Protein 3CG6 (pdb70)

Solvent-accessible surface area: 13738 Å² total; per-residue (Å²): 165,93,88,44,133,31,1,6,150,5,0,53,25,0,1,53,6,0,83,64,15,50,12,26,25,44,5,2,153,83,0,40,138,34,3,111,116,65,32,134,36,8,32,0,0,0,4,0,14,54,159,142,14,116,58,67,120,68,14,42,100,60,15,81,119,7,62,42,51,0,55,138,59,130,8,20,2,0,108,4,47,52,31,151,61,0,51,76,16,54,99,37,42,0,0,0,0,13,44,33,155,69,163,5,58,4,20,92,92,0,46,107,5,1,105,54,10,88,86,106,103,62,147,14,3,44,2,100,8,59,205,128,65,162,34,9,9,131,3,0,48,77,7,0,65,12,4,22,147,77,2,3,26,0,28,24,11,165,39,0,45,128,21,4,117,99,69,30,139,66,10,30,0,0,0,1,0,20,61,163,152,15,119,63,68,119,65,16,42,96,52,6,79,117,5,48,41,55,0,57,135,66,133,10,20,4,0,84,2,45,68,18,161,61,0,42,64,10,19,75,144,44,22,0,1,0,4,3,66,124,208,42,90,11,36,85,77,0,46,75,8,2,102,41,0,87,93,103,102,47,144,18,1,67,6,119,9,51,197

CATH classification: 3.30.1330.30

B-factor: mean 37.9, std 5.82, range [22.73, 67.08]

Foldseek 3Di:
DDADPCLLVLVLVLQLVLVVVVQKDAALVRLVVVCVVCVVFWAEKEAEAAPVCVPVVVSVVSVVVSLVSCVVVVHHAEYEHCVVVVVVRHVHRMMTGGDPCDPDPSSVVNVVRCVVCVVVVNNHYYDYNDD/DDPCLLVLVLVLLVVLLVLVFKDFDLVRLVVCCVPPVPFWAEKEFEAAPVSVPVVVLVVSVVVSLVSCLVVVHHYAYEHPVVVVCVSNVVSRMMTGGDSPRPSSVVNSVVCVVCVVVPNNHYYDYHDD

Organism: Mus musculus (NCBI:txid10090)

Radius of gyration: 20.47 Å; Cα contacts (8 Å, |Δi|>4): 427; chains: 2; bounding box: 31×44×60 Å

Nearest PDB structures (foldseek):
  3cg6-assembly1_A  TM=1.008E+00  e=3.542E-27  Mus musculus
  3cg6-assembly1_B-2  TM=9.905E-01  e=2.041E-22  Mus musculus
  3ffm-assembly1_A-2  TM=9.493E-01  e=1.901E-21  Homo sapiens
  2wal-assembly1_A-2  TM=9.525E-01  e=8.057E-21  Homo sapiens
  2wal-assembly1_B-2  TM=9.507E-01  e=5.062E-20  Homo sapiens

Structure (mmCIF, N/CA/C/O backbone):
data_3CG6
#
_entry.id   3CG6
#
_cell.length_a   43.024
_cell.length_b   122.468
_cell.length_c   105.421
_cell.angle_alpha   90.00
_cell.angle_beta   90.00
_cell.angle_gamma   90.00
#
_symmetry.space_group_name_H-M   'C 2 2 21'
#
loop_
_entity.id
_entity.type
_entity.pdbx_description
1 polymer 'Growth arrest and DNA-damage-inducible 45 gamma'
2 water water
#
loop_
_atom_site.group_PDB
_atom_site.id
_atom_site.type_symbol
_atom_site.label_atom_id
_atom_site.label_alt_id
_atom_site.label_comp_id
_atom_site.label_asym_id
_atom_site.label_entity_id
_atom_site.label_seq_id
_atom_site.pdbx_PDB_ins_code
_atom_site.Cartn_x
_atom_site.Cartn_y
_atom_site.Cartn_z
_atom_site.occupancy
_atom_site.B_iso_or_equiv
_atom_site.auth_seq_id
_atom_site.auth_comp_id
_atom_site.auth_asym_id
_atom_site.auth_atom_id
_atom_site.pdbx_PDB_model_num
ATOM 1 N N . THR A 1 3 ? 26.300 27.316 29.951 1.00 42.35 16 THR A N 1
ATOM 2 C CA . THR A 1 3 ? 26.239 25.976 29.262 1.00 41.90 16 THR A CA 1
ATOM 3 C C . THR A 1 3 ? 25.174 25.935 28.155 1.00 42.16 16 THR A C 1
ATOM 4 O O . THR A 1 3 ? 24.744 24.846 27.731 1.00 41.83 16 THR A O 1
ATOM 8 N N . ALA A 1 4 ? 24.736 27.109 27.701 1.00 41.56 17 ALA A N 1
ATOM 9 C CA . ALA A 1 4 ? 23.780 27.211 26.583 1.00 41.49 17 ALA A CA 1
ATOM 10 C C . ALA A 1 4 ? 24.389 26.705 25.258 1.00 41.15 17 ALA A C 1
ATOM 11 O O . ALA A 1 4 ? 25.533 27.045 24.919 1.00 40.39 17 ALA A O 1
ATOM 13 N N . ARG A 1 5 ? 23.617 25.890 24.526 1.00 41.34 18 ARG A N 1
ATOM 14 C CA . ARG A 1 5 ? 24.063 25.284 23.269 1.00 40.86 18 ARG A CA 1
ATOM 15 C C . ARG A 1 5 ? 24.142 26.316 22.122 1.00 39.74 18 ARG A C 1
ATOM 16 O O . ARG A 1 5 ? 23.449 27.317 22.149 1.00 38.76 18 ARG A O 1
ATOM 24 N N . MET A 1 6 ? 24.988 26.035 21.124 1.00 39.54 19 MET A N 1
ATOM 25 C CA . MET A 1 6 ? 24.807 26.550 19.777 1.00 39.65 19 MET A CA 1
ATOM 26 C C . MET A 1 6 ? 23.305 26.452 19.476 1.00 39.02 19 MET A C 1
ATOM 27 O O . MET A 1 6 ? 22.684 25.402 19.741 1.00 40.45 19 MET A O 1
ATOM 32 N N . GLN A 1 7 ? 22.736 27.522 18.940 1.00 38.14 20 GLN A N 1
ATOM 33 C CA . GLN A 1 7 ? 21.325 27.529 18.541 1.00 37.68 20 GLN A CA 1
ATOM 34 C C . GLN A 1 7 ? 21.119 27.052 17.090 1.00 35.91 20 GLN A C 1
ATOM 35 O O . GLN A 1 7 ? 22.055 27.073 16.296 1.00 35.62 20 GLN A O 1
ATOM 41 N N . GLY A 1 8 ? 19.900 26.624 16.764 1.00 34.40 21 GLY A N 1
ATOM 42 C CA . GLY A 1 8 ? 19.573 26.253 15.380 1.00 33.15 21 GLY A CA 1
ATOM 43 C C . GLY A 1 8 ? 19.776 24.782 15.035 1.00 31.39 21 GLY A C 1
ATOM 44 O O . GLY A 1 8 ? 19.596 24.398 13.863 1.00 31.34 21 GLY A O 1
ATOM 45 N N . ALA A 1 9 ? 20.116 23.943 16.024 1.00 31.08 22 ALA A N 1
ATOM 46 C CA . ALA A 1 9 ? 20.342 22.507 15.755 1.00 31.16 22 ALA A CA 1
ATOM 47 C C . ALA A 1 9 ? 19.064 21.832 15.253 1.00 30.59 22 ALA A C 1
ATOM 48 O O . ALA A 1 9 ? 19.130 21.011 14.345 1.00 32.66 22 ALA A O 1
ATOM 50 N N . GLY A 1 10 ? 17.922 22.167 15.863 1.00 30.57 23 GLY A N 1
ATOM 51 C CA . GLY A 1 10 ? 16.630 21.576 15.507 1.00 29.83 23 GLY A CA 1
ATOM 52 C C . GLY A 1 10 ? 16.266 21.982 14.067 1.00 29.80 23 GLY A C 1
ATOM 53 O O . GLY A 1 10 ? 15.818 21.158 13.294 1.00 30.73 23 GLY A O 1
ATOM 54 N N . LYS A 1 11 ? 16.431 23.264 13.750 1.00 29.49 24 LYS A N 1
ATOM 55 C CA . LYS A 1 11 ? 16.193 23.751 12.377 1.00 30.04 24 LYS A CA 1
ATOM 56 C C . LYS A 1 11 ? 17.119 23.013 11.395 1.00 29.89 24 LYS A C 1
ATOM 57 O O . LYS A 1 11 ? 16.677 22.603 10.319 1.00 30.16 24 LYS A O 1
ATOM 63 N N . ALA A 1 12 ? 18.393 22.880 11.747 1.00 30.31 25 ALA A N 1
ATOM 64 C CA . ALA A 1 12 ? 19.356 22.186 10.871 1.00 31.94 25 ALA A CA 1
ATOM 65 C C . ALA A 1 12 ? 18.957 20.707 10.669 1.00 32.28 25 ALA A C 1
ATOM 66 O O . ALA A 1 12 ? 19.021 20.181 9.556 1.00 31.91 25 ALA A O 1
ATOM 68 N N . LEU A 1 13 ? 18.522 20.056 11.745 1.00 31.82 26 LEU A N 1
ATOM 69 C CA . LEU A 1 13 ? 18.074 18.662 11.634 1.00 31.87 26 LEU A CA 1
ATOM 70 C C . LEU A 1 13 ? 16.848 18.523 10.730 1.00 32.77 26 LEU A C 1
ATOM 71 O O . LEU A 1 13 ? 16.801 17.610 9.888 1.00 32.56 26 LEU A O 1
ATOM 76 N N . HIS A 1 14 ? 15.871 19.422 10.889 1.00 32.30 27 HIS A N 1
ATOM 77 C CA . HIS A 1 14 ? 14.699 19.487 10.018 1.00 32.52 27 HIS A CA 1
ATOM 78 C C . HIS A 1 14 ? 15.144 19.550 8.541 1.00 32.06 27 HIS A C 1
ATOM 79 O O . HIS A 1 14 ? 14.702 18.729 7.721 1.00 32.32 27 HIS A O 1
ATOM 86 N N . GLU A 1 15 ? 16.045 20.482 8.224 1.00 30.88 28 GLU A N 1
ATOM 87 C CA . GLU A 1 15 ? 16.551 20.637 6.838 1.00 32.10 28 GLU A CA 1
ATOM 88 C C . GLU A 1 15 ? 17.321 19.401 6.353 1.00 32.59 28 GLU A C 1
ATOM 89 O O . GLU A 1 15 ? 17.101 18.963 5.183 1.00 31.75 28 GLU A O 1
ATOM 95 N N . LEU A 1 16 ? 18.169 18.836 7.231 1.00 32.88 29 LEU A N 1
ATOM 96 C CA . LEU A 1 16 ? 18.948 17.637 6.912 1.00 33.59 29 LEU A CA 1
ATOM 97 C C . LEU A 1 16 ? 18.021 16.464 6.580 1.00 33.93 29 LEU A C 1
ATOM 98 O O . LEU A 1 16 ? 18.257 15.758 5.579 1.00 32.76 29 LEU A O 1
ATOM 103 N N . LEU A 1 17 ? 16.999 16.216 7.408 1.00 33.29 30 LEU A N 1
ATOM 104 C CA . LEU A 1 17 ? 16.040 15.115 7.126 1.00 33.56 30 LEU A CA 1
ATOM 105 C C . LEU A 1 17 ? 15.353 15.256 5.754 1.00 33.38 30 LEU A C 1
ATOM 106 O O . LEU A 1 17 ? 15.244 14.294 4.988 1.00 32.74 30 LEU A O 1
ATOM 111 N N . LEU A 1 18 ? 14.872 16.472 5.462 1.00 31.86 31 LEU A N 1
ATOM 112 C CA . LEU A 1 18 ? 14.219 16.749 4.196 1.00 31.68 31 LEU A CA 1
ATOM 113 C C . LEU A 1 18 ? 15.203 16.551 3.043 1.00 31.95 31 LEU A C 1
ATOM 114 O O . LEU A 1 18 ? 14.878 15.869 2.065 1.00 31.86 31 LEU A O 1
ATOM 119 N N . SER A 1 19 ? 16.401 17.124 3.176 1.00 32.10 32 SER A N 1
ATOM 120 C CA . SER A 1 19 ? 17.423 17.096 2.120 1.00 33.06 32 SER A CA 1
ATOM 121 C C . SER A 1 19 ? 17.874 15.645 1.843 1.00 32.60 32 SER A C 1
ATOM 122 O O . SER A 1 19 ? 18.027 15.208 0.688 1.00 32.72 32 SER A O 1
ATOM 125 N N . ALA A 1 20 ? 18.083 14.896 2.918 1.00 32.16 33 ALA A N 1
ATOM 126 C CA . ALA A 1 20 ? 18.530 13.509 2.757 1.00 31.49 33 ALA A CA 1
ATOM 127 C C . ALA A 1 20 ? 17.480 12.640 2.088 1.00 31.32 33 ALA A C 1
ATOM 128 O O . ALA A 1 20 ? 17.806 11.764 1.245 1.00 31.12 33 ALA A O 1
ATOM 130 N N . GLN A 1 21 ? 16.221 12.866 2.454 1.00 32.05 34 GLN A N 1
ATOM 131 C CA . GLN A 1 21 ? 15.116 12.141 1.851 1.00 34.93 34 GLN A CA 1
ATOM 132 C C . GLN A 1 21 ? 15.072 12.470 0.359 1.00 33.84 34 GLN A C 1
ATOM 133 O O . GLN A 1 21 ? 15.066 11.584 -0.500 1.00 36.10 34 GLN A O 1
ATOM 139 N N . ARG A 1 22 ? 15.086 13.769 0.045 1.00 32.31 35 ARG A N 1
ATOM 140 C CA . ARG A 1 22 ? 15.106 14.222 -1.347 1.00 31.97 35 ARG A CA 1
ATOM 141 C C . ARG A 1 22 ? 16.263 13.655 -2.202 1.00 31.55 35 ARG A C 1
ATOM 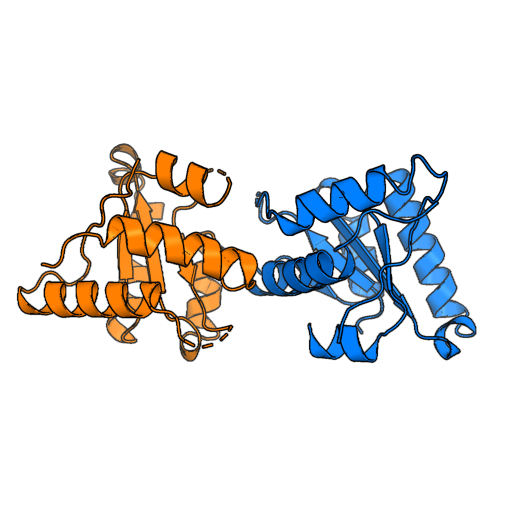142 O O . ARG A 1 22 ? 16.116 13.459 -3.400 1.00 31.83 35 ARG A O 1
ATOM 150 N N . GLN A 1 23 ? 17.411 13.432 -1.568 1.00 31.38 36 GLN A N 1
ATOM 151 C CA . GLN A 1 23 ? 18.610 12.907 -2.215 1.00 31.03 36 GLN A CA 1
ATOM 152 C C . GLN A 1 23 ? 18.625 11.375 -2.245 1.00 31.63 36 GLN A C 1
ATOM 153 O O . GLN A 1 23 ? 19.426 10.767 -2.967 1.00 31.39 36 GLN A O 1
ATOM 159 N N . GLY A 1 24 ? 17.741 10.769 -1.467 1.00 30.34 37 GLY A N 1
ATOM 160 C CA . GLY A 1 24 ? 17.647 9.298 -1.419 1.00 30.31 37 GLY A CA 1
ATOM 161 C C . GLY A 1 24 ? 18.745 8.687 -0.579 1.00 31.86 37 GLY A C 1
ATOM 162 O O . GLY A 1 24 ? 19.117 7.508 -0.776 1.00 32.60 37 GLY A O 1
ATOM 163 N N A CYS A 1 25 ? 19.245 9.456 0.386 0.50 30.82 38 CYS A N 1
ATOM 164 N N B CYS A 1 25 ? 19.246 9.435 0.409 0.50 31.64 38 CYS A N 1
ATOM 165 C CA A CYS A 1 25 ? 20.300 8.965 1.256 0.50 30.86 38 CYS A CA 1
ATOM 166 C CA B CYS A 1 25 ? 20.305 8.916 1.287 0.50 32.50 38 CYS A CA 1
ATOM 167 C C A CYS A 1 25 ? 19.877 8.966 2.723 0.50 31.24 38 CYS A C 1
ATOM 168 C C B CYS A 1 25 ? 19.889 8.765 2.734 0.50 32.28 38 CYS A C 1
ATOM 169 O O A CYS A 1 25 ? 20.708 9.197 3.604 0.50 31.61 38 CYS A O 1
ATOM 170 O O B CYS A 1 25 ? 20.742 8.704 3.625 0.50 33.04 38 CYS A O 1
ATOM 175 N N . LEU A 1 26 ? 18.588 8.714 2.972 1.00 32.04 39 LEU A N 1
ATOM 176 C CA . LEU A 1 26 ? 18.077 8.507 4.343 1.00 32.81 39 LEU A CA 1
ATOM 177 C C . LEU A 1 26 ? 17.669 7.045 4.516 1.00 33.68 39 LEU A C 1
ATOM 178 O O . LEU A 1 26 ? 17.008 6.496 3.632 1.00 34.53 39 LEU A O 1
ATOM 183 N N . THR A 1 27 ? 18.069 6.451 5.637 1.00 33.67 40 THR A N 1
ATOM 184 C CA . THR A 1 27 ? 17.682 5.075 5.982 1.00 34.75 40 THR A CA 1
ATOM 185 C C . THR A 1 27 ? 16.807 5.220 7.226 1.00 34.73 40 THR A C 1
ATOM 186 O O . THR A 1 27 ? 17.160 6.009 8.144 1.00 34.15 40 THR A O 1
ATOM 190 N N . ALA A 1 28 ? 15.677 4.499 7.277 1.00 35.40 41 ALA A N 1
ATOM 191 C CA . ALA A 1 28 ? 14.798 4.542 8.471 1.00 35.17 41 ALA A CA 1
ATOM 192 C C . ALA A 1 28 ? 14.571 3.131 9.031 1.00 35.02 41 ALA A C 1
ATOM 193 O O . ALA A 1 28 ? 14.320 2.189 8.276 1.00 35.73 41 ALA A O 1
ATOM 195 N N . GLY A 1 29 ? 14.611 3.039 10.352 1.00 35.18 42 GLY A N 1
ATOM 196 C CA . GLY A 1 29 ? 14.203 1.838 11.088 1.00 35.20 42 GLY A CA 1
ATOM 197 C C . GLY A 1 29 ? 15.369 1.270 11.837 1.00 34.56 42 GLY A C 1
ATOM 198 O O . GLY A 1 29 ? 16.473 1.290 11.356 1.00 34.84 42 GLY A O 1
ATO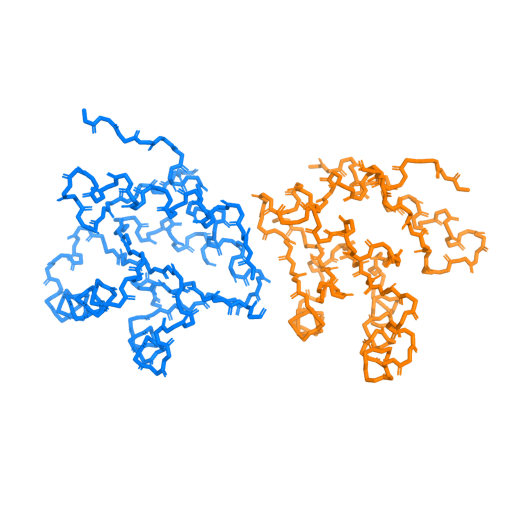M 199 N N . VAL A 1 30 ? 15.106 0.721 13.013 1.00 34.79 43 VAL A N 1
ATOM 200 C CA . VAL A 1 30 ? 16.141 0.164 13.851 1.00 35.15 43 VAL A CA 1
ATOM 201 C C . VAL A 1 30 ? 16.884 -0.988 13.124 1.00 35.61 43 VAL A C 1
ATOM 202 O O . VAL A 1 30 ? 18.124 -1.032 13.124 1.00 36.35 43 VAL A O 1
ATOM 206 N N . TYR A 1 31 ? 16.122 -1.914 12.557 1.00 35.15 44 TYR A N 1
ATOM 207 C CA . TYR A 1 31 ? 16.707 -3.158 12.012 1.00 34.82 44 TYR A CA 1
ATOM 208 C C . TYR A 1 31 ? 17.544 -2.864 10.784 1.00 34.26 44 TYR A C 1
ATOM 209 O O . TYR A 1 31 ? 18.726 -3.241 10.698 1.00 34.57 44 TYR A O 1
ATOM 218 N N . GLU A 1 32 ? 16.940 -2.128 9.871 1.00 34.34 45 GLU A N 1
ATOM 219 C CA . GLU A 1 32 ? 17.610 -1.710 8.653 1.00 34.17 45 GLU A CA 1
ATOM 220 C C . GLU A 1 32 ? 18.839 -0.819 8.936 1.00 34.71 45 GLU A C 1
ATOM 221 O O . GLU A 1 32 ? 19.891 -0.983 8.333 1.00 34.01 45 GLU A O 1
ATOM 227 N N . SER A 1 33 ? 18.719 0.075 9.915 1.00 34.94 46 SER A N 1
ATOM 228 C CA . SER A 1 33 ? 19.855 0.930 10.302 1.00 34.48 46 SER A CA 1
ATOM 229 C C . SER A 1 33 ? 21.017 0.114 10.838 1.00 33.40 46 SER A C 1
ATOM 230 O O . SER A 1 33 ? 22.152 0.300 10.446 1.00 32.51 46 SER A O 1
ATOM 233 N N . ALA A 1 34 ? 20.732 -0.839 11.725 1.00 33.24 47 ALA A N 1
ATOM 234 C CA . ALA A 1 34 ? 21.800 -1.649 12.274 1.00 33.80 47 ALA A CA 1
ATOM 235 C C . ALA A 1 34 ? 22.539 -2.376 11.165 1.00 33.37 47 ALA A C 1
ATOM 236 O O . ALA A 1 34 ? 23.767 -2.463 11.175 1.00 33.85 47 ALA A O 1
ATOM 238 N N . LYS A 1 35 ? 21.786 -2.932 10.215 1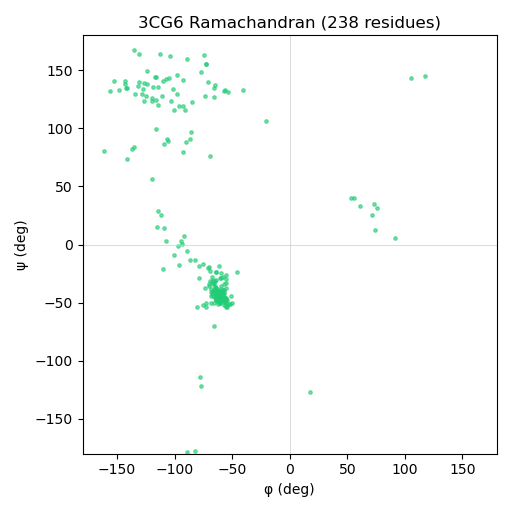.00 33.46 48 LYS A N 1
ATOM 239 C CA . LYS A 1 35 ? 22.365 -3.686 9.105 1.00 34.72 48 LYS A CA 1
ATOM 240 C C . LYS A 1 35 ? 23.261 -2.786 8.243 1.00 33.56 48 LYS A C 1
ATOM 241 O O . LYS A 1 35 ? 24.378 -3.166 7.898 1.00 32.83 48 LYS A O 1
ATOM 247 N N . VAL A 1 36 ? 22.749 -1.599 7.937 1.00 32.94 49 VAL A N 1
ATOM 248 C CA . VAL A 1 36 ? 23.435 -0.614 7.067 1.00 34.87 49 VAL A CA 1
ATOM 249 C C . VAL A 1 36 ? 24.697 -0.094 7.738 1.00 34.87 49 VAL A C 1
ATOM 250 O O . VAL A 1 36 ? 25.754 0.052 7.101 1.00 35.35 49 VAL A O 1
ATOM 254 N N . LEU A 1 37 ? 24.596 0.135 9.042 1.00 35.56 50 LEU A N 1
ATOM 255 C CA . LEU A 1 37 ? 25.733 0.591 9.811 1.00 36.62 50 LEU A CA 1
ATOM 256 C C . LEU A 1 37 ? 26.809 -0.432 9.792 1.00 36.62 50 LEU A C 1
ATOM 257 O O . LEU A 1 37 ? 27.965 -0.105 9.561 1.00 37.32 50 LEU A O 1
ATOM 262 N N . ASN A 1 38 ? 26.425 -1.682 10.049 1.00 37.64 51 ASN A N 1
ATOM 263 C CA . ASN A 1 38 ? 27.368 -2.757 10.157 1.00 39.56 51 ASN A CA 1
ATOM 264 C C . ASN A 1 38 ? 28.115 -3.021 8.846 1.00 40.08 51 ASN A C 1
ATOM 265 O O . ASN A 1 38 ? 29.310 -3.308 8.870 1.00 41.49 51 ASN A O 1
ATOM 270 N N . VAL A 1 39 ? 27.427 -2.906 7.710 1.00 40.30 52 VAL A N 1
ATOM 271 C CA . VAL A 1 39 ? 28.011 -3.309 6.441 1.00 40.21 52 VAL A CA 1
ATOM 272 C C . VAL A 1 39 ? 28.987 -2.269 5.852 1.00 39.91 52 VAL A C 1
ATOM 273 O O . VAL A 1 39 ? 29.932 -2.629 5.144 1.00 39.68 52 VAL A O 1
ATOM 277 N N . ASP A 1 40 ? 28.774 -0.989 6.165 1.00 39.29 53 ASP A N 1
ATOM 278 C CA . ASP A 1 40 ? 29.673 0.069 5.710 1.00 38.87 53 ASP A CA 1
ATOM 279 C C . ASP A 1 40 ? 29.488 1.309 6.558 1.00 38.28 53 ASP A C 1
ATOM 280 O O . ASP A 1 40 ? 28.799 2.255 6.138 1.00 38.06 53 ASP A O 1
ATOM 285 N N . PRO A 1 41 ? 30.117 1.322 7.752 1.00 37.46 54 PRO A N 1
ATOM 286 C CA . PRO A 1 41 ? 29.957 2.476 8.628 1.00 37.60 54 PRO A CA 1
ATOM 287 C C . PRO A 1 41 ? 30.551 3.743 7.990 1.00 37.10 54 PRO A C 1
ATOM 288 O O . PRO A 1 41 ? 30.050 4.838 8.254 1.00 37.12 54 PRO A O 1
ATOM 292 N N . ASP A 1 42 ? 31.594 3.562 7.174 1.00 37.48 55 ASP A N 1
ATOM 293 C CA . ASP A 1 42 ? 32.299 4.663 6.468 1.00 38.44 55 ASP A CA 1
ATOM 294 C C . ASP A 1 42 ? 31.398 5.549 5.608 1.00 37.80 55 ASP A C 1
ATOM 295 O O . ASP A 1 42 ? 31.699 6.720 5.370 1.00 39.10 55 ASP A O 1
ATOM 300 N N . ASN A 1 43 ? 30.296 4.973 5.151 1.00 37.28 56 ASN A N 1
ATOM 301 C CA . ASN A 1 43 ? 29.304 5.662 4.351 1.00 37.31 56 ASN A CA 1
ATOM 302 C C . ASN A 1 43 ? 28.291 6.499 5.137 1.00 36.24 56 ASN A C 1
ATOM 303 O O . ASN A 1 43 ? 27.582 7.309 4.539 1.00 36.48 56 ASN A O 1
ATOM 308 N N . VAL A 1 44 ? 28.230 6.303 6.457 1.00 33.60 57 VAL A N 1
ATOM 309 C CA . VAL A 1 44 ? 27.194 6.888 7.284 1.00 33.99 57 VAL A CA 1
ATOM 310 C C . VAL A 1 44 ? 27.765 8.143 7.921 1.00 33.39 57 VAL A C 1
ATOM 311 O O . VAL A 1 44 ? 28.878 8.101 8.449 1.00 33.92 57 VAL A O 1
ATOM 315 N N . THR A 1 45 ? 27.033 9.243 7.809 1.00 33.77 58 THR A N 1
ATOM 316 C CA . THR A 1 45 ? 27.538 10.542 8.318 1.00 33.61 58 THR A CA 1
ATOM 317 C C . THR A 1 45 ? 26.789 11.041 9.541 1.00 33.33 58 THR A C 1
ATOM 318 O O . THR A 1 45 ? 27.293 11.924 10.250 1.00 34.66 58 THR A O 1
ATOM 322 N N . PHE A 1 46 ? 25.576 10.553 9.745 1.00 32.64 59 PHE A N 1
ATOM 323 C CA . PHE A 1 46 ? 24.717 10.988 10.866 1.00 33.80 59 PHE A CA 1
ATOM 324 C C . PHE A 1 46 ? 23.719 9.939 11.317 1.00 34.68 59 PHE A C 1
ATOM 325 O O . PHE A 1 46 ? 23.190 9.190 10.499 1.00 33.98 59 PHE A O 1
ATOM 333 N N . CYS A 1 47 ? 23.495 9.825 12.624 1.00 34.19 60 CYS A N 1
ATOM 334 C CA . CYS A 1 47 ? 22.468 8.934 13.110 1.00 34.87 60 CYS A CA 1
ATOM 335 C C . CYS A 1 47 ? 21.572 9.679 14.120 1.00 34.98 60 CYS A C 1
ATOM 336 O O . CYS A 1 47 ? 22.089 10.445 14.947 1.00 33.29 60 CYS A O 1
ATOM 339 N N . VAL A 1 48 ? 20.260 9.434 14.049 1.00 35.11 61 VAL A N 1
ATOM 340 C CA . VAL A 1 48 ? 19.271 9.959 14.977 1.00 36.01 61 VAL A CA 1
ATOM 341 C C . VAL A 1 48 ? 18.565 8.794 15.654 1.00 36.40 61 VAL A C 1
ATOM 342 O O . VAL A 1 48 ? 17.956 7.935 14.978 1.00 36.10 61 VAL A O 1
ATOM 346 N N . LEU A 1 49 ? 18.613 8.783 16.972 1.00 34.49 62 LEU A N 1
ATOM 347 C CA . LEU A 1 49 ? 17.826 7.797 17.735 1.00 35.18 62 LEU A CA 1
ATOM 348 C C . LEU A 1 49 ? 16.621 8.522 18.301 1.00 34.80 62 LEU A C 1
ATOM 349 O O . LEU A 1 49 ? 16.773 9.554 18.996 1.00 36.24 62 LEU A O 1
ATOM 354 N N . ALA A 1 50 ? 15.426 8.046 17.990 1.00 33.36 63 ALA A N 1
ATOM 355 C CA . ALA A 1 50 ? 14.188 8.753 18.351 1.00 32.60 63 ALA A CA 1
ATOM 356 C C . ALA A 1 50 ? 13.304 7.899 19.252 1.00 34.31 63 ALA A C 1
ATOM 357 O O . ALA A 1 50 ? 12.986 6.736 18.926 1.00 34.29 63 ALA A O 1
ATOM 359 N N . ALA A 1 51 ? 12.928 8.442 20.400 1.00 32.59 64 ALA A N 1
ATOM 360 C CA . ALA A 1 51 ? 12.096 7.696 21.354 1.00 32.60 64 ALA A CA 1
ATOM 361 C C . ALA A 1 51 ? 11.335 8.668 22.236 1.00 32.06 64 ALA A C 1
ATOM 362 O O . ALA A 1 51 ? 11.935 9.621 22.720 1.00 32.69 64 ALA A O 1
ATOM 364 N N . ASP A 1 52 ? 10.030 8.451 22.396 1.00 31.80 65 ASP A N 1
ATOM 365 C CA . ASP A 1 52 ? 9.192 9.282 23.261 1.00 32.35 65 ASP A CA 1
ATOM 366 C C . ASP A 1 52 ? 9.329 8.816 24.711 1.00 33.25 65 ASP A C 1
ATOM 367 O O . ASP A 1 52 ? 10.102 7.885 24.989 1.00 32.07 65 ASP A O 1
ATOM 372 N N . GLU A 1 53 ? 8.594 9.438 25.627 1.00 33.79 66 GLU A N 1
ATOM 373 C CA . GLU A 1 53 ? 8.793 9.096 27.027 1.00 35.35 66 GLU A CA 1
ATOM 374 C C . GLU A 1 53 ? 8.416 7.655 27.339 1.00 36.52 66 GLU A C 1
ATOM 375 O O . GLU A 1 53 ? 9.143 6.971 28.053 1.00 37.47 66 GLU A O 1
ATOM 381 N N . GLU A 1 54 ? 7.310 7.175 26.779 1.00 37.59 67 GLU A N 1
ATOM 382 C CA . GLU A 1 54 ? 6.908 5.789 27.018 1.00 39.59 67 GLU A CA 1
ATOM 383 C C . GLU A 1 54 ? 7.905 4.779 26.431 1.00 39.64 67 GLU A C 1
ATOM 384 O O . GLU A 1 54 ? 8.099 3.689 27.003 1.00 39.74 67 GLU A O 1
ATOM 390 N N . ASP A 1 55 ? 8.561 5.143 25.328 1.00 38.71 68 ASP A N 1
ATOM 391 C CA . ASP A 1 55 ? 9.575 4.262 24.702 1.00 39.06 68 ASP A CA 1
ATOM 392 C C . ASP A 1 55 ? 10.765 3.950 25.620 1.00 39.50 68 ASP A C 1
ATOM 393 O O . ASP A 1 55 ? 11.519 3.021 25.352 1.00 38.37 68 ASP A O 1
ATOM 398 N N . GLU A 1 56 ? 10.961 4.763 26.669 1.00 39.75 69 GLU A N 1
ATOM 399 C CA . GLU A 1 56 ? 12.059 4.560 27.614 1.00 41.49 69 GLU A CA 1
ATOM 400 C C . GLU A 1 56 ? 11.952 3.244 28.392 1.00 40.16 69 GLU A C 1
ATOM 401 O O . GLU A 1 56 ? 12.969 2.739 28.872 1.00 41.37 69 GLU A O 1
ATOM 407 N N . GLY A 1 57 ? 10.736 2.718 28.512 1.00 39.79 70 GLY A N 1
ATOM 408 C CA . GLY A 1 57 ? 10.444 1.437 29.160 1.00 39.24 70 GLY A CA 1
ATOM 409 C C . GLY A 1 57 ? 10.388 0.231 28.236 1.00 39.13 70 GLY A C 1
ATOM 410 O O . GLY A 1 57 ? 10.131 -0.895 28.676 1.00 39.94 70 GLY A O 1
ATOM 411 N N . ASP A 1 58 ? 10.625 0.480 26.949 1.00 37.13 71 ASP A N 1
ATOM 412 C CA . ASP A 1 58 ? 10.686 -0.562 25.915 1.00 36.54 71 ASP A CA 1
ATOM 413 C C . ASP A 1 58 ? 12.115 -1.085 25.889 1.00 34.46 71 ASP A C 1
ATOM 414 O O . ASP A 1 58 ? 12.990 -0.539 25.228 1.00 34.51 71 ASP A O 1
ATOM 419 N N . ILE A 1 59 ? 12.355 -2.124 26.699 1.00 34.02 72 ILE A N 1
ATOM 420 C CA . ILE A 1 59 ? 13.718 -2.559 26.940 1.00 32.03 72 ILE A CA 1
ATOM 421 C C . ILE A 1 59 ? 14.435 -3.055 25.667 1.00 31.56 72 ILE A C 1
ATOM 422 O O . ILE A 1 59 ? 15.576 -2.694 25.458 1.00 31.13 72 ILE A O 1
ATOM 427 N N . ALA A 1 60 ? 13.776 -3.883 24.860 1.00 31.66 73 ALA A N 1
ATOM 428 C CA . ALA A 1 60 ? 14.354 -4.331 23.564 1.00 31.69 73 ALA A CA 1
ATOM 429 C C . ALA A 1 60 ? 14.798 -3.143 22.694 1.00 32.38 73 ALA A C 1
ATOM 430 O O . ALA A 1 60 ? 15.930 -3.078 22.214 1.00 32.90 73 ALA A O 1
ATOM 432 N N . LEU A 1 61 ? 13.896 -2.189 22.518 1.00 33.28 74 LEU A N 1
ATOM 433 C CA . LEU A 1 61 ? 14.210 -0.982 21.768 1.00 33.92 74 LEU A CA 1
ATOM 434 C C . LEU A 1 61 ? 15.458 -0.278 22.333 1.00 33.00 74 LEU A C 1
ATOM 435 O O . LEU A 1 61 ? 16.414 0.010 21.616 1.00 33.65 74 LEU A O 1
ATOM 440 N N . GLN A 1 62 ? 15.445 0.002 23.646 1.00 32.18 75 GLN A N 1
ATOM 441 C CA . GLN A 1 62 ? 16.577 0.662 24.286 1.00 32.64 75 GLN A CA 1
ATOM 442 C C . GLN A 1 62 ? 17.877 -0.134 24.158 1.00 31.77 75 GLN A C 1
ATOM 443 O O . GLN A 1 62 ? 18.957 0.447 23.994 1.00 31.44 75 GLN A O 1
ATOM 449 N N . ILE A 1 63 ? 17.789 -1.465 24.212 1.00 30.58 76 ILE A N 1
ATOM 450 C CA . ILE A 1 63 ? 19.007 -2.242 24.021 1.00 30.51 76 ILE A CA 1
ATOM 451 C C . ILE A 1 63 ? 19.519 -2.118 22.550 1.00 30.29 76 ILE A C 1
ATOM 452 O O . ILE A 1 63 ? 20.717 -1.918 22.339 1.00 29.90 76 ILE A O 1
ATOM 457 N N . HIS A 1 64 ? 18.638 -2.223 21.560 1.00 31.71 77 HIS A N 1
ATOM 458 C CA . HIS A 1 64 ? 19.025 -1.922 20.177 1.00 32.73 77 HIS A CA 1
ATOM 459 C C . HIS A 1 64 ? 19.719 -0.545 20.060 1.00 33.11 77 HIS A C 1
ATOM 460 O O . HIS A 1 64 ? 20.779 -0.422 19.426 1.00 33.11 77 HIS A O 1
ATOM 467 N N . PHE A 1 65 ? 19.145 0.466 20.729 1.00 32.82 78 PHE A N 1
ATOM 468 C CA . PHE A 1 65 ? 19.710 1.822 20.738 1.00 33.54 78 PHE A CA 1
ATOM 469 C C . PHE A 1 65 ? 21.124 1.796 21.313 1.00 33.42 78 PHE A C 1
ATOM 470 O O . PHE A 1 65 ? 22.037 2.357 20.755 1.00 34.11 78 PHE A O 1
ATOM 478 N N . THR A 1 66 ? 21.303 1.078 22.428 1.00 32.74 79 THR A N 1
ATOM 479 C CA . THR A 1 66 ? 22.600 0.988 23.060 1.00 33.25 79 THR A CA 1
ATOM 480 C C . THR A 1 66 ? 23.654 0.422 22.131 1.00 32.35 79 THR A C 1
ATOM 481 O O . THR A 1 66 ? 24.772 0.935 22.087 1.00 32.00 79 THR A O 1
ATOM 485 N N . LEU A 1 67 ? 23.298 -0.639 21.402 1.00 30.63 80 LEU A N 1
ATOM 486 C CA . LEU A 1 67 ? 24.239 -1.225 20.442 1.00 30.20 80 LEU A CA 1
ATOM 487 C C . LEU A 1 67 ? 24.598 -0.270 19.262 1.00 30.14 80 LEU A C 1
ATOM 488 O O . LEU A 1 67 ? 25.770 -0.104 18.920 1.00 31.30 80 LEU A O 1
ATOM 493 N N . ILE A 1 68 ? 23.582 0.376 18.732 1.00 30.79 81 ILE A N 1
ATOM 494 C CA . ILE A 1 68 ? 23.713 1.317 17.569 1.00 32.16 81 ILE A CA 1
ATOM 495 C C . ILE A 1 68 ? 24.586 2.494 18.043 1.00 32.94 81 ILE A C 1
ATOM 496 O O . ILE A 1 68 ? 25.561 2.866 17.370 1.00 33.86 81 ILE A O 1
ATOM 501 N N . GLN A 1 69 ? 24.264 3.026 19.216 1.00 33.33 82 GLN A N 1
ATOM 502 C CA . GLN A 1 69 ? 25.010 4.151 19.793 1.00 33.58 82 GLN A CA 1
ATOM 503 C C . GLN A 1 69 ? 26.468 3.831 20.033 1.00 33.55 82 GLN A C 1
ATOM 504 O O . GLN A 1 69 ? 27.356 4.602 19.683 1.00 33.80 82 GLN A O 1
ATOM 510 N N . ALA A 1 70 ? 26.732 2.692 20.684 1.00 32.80 83 ALA A N 1
ATOM 511 C CA . ALA A 1 70 ? 28.097 2.246 20.899 1.00 32.64 83 ALA A CA 1
ATOM 512 C C . ALA A 1 70 ? 28.849 2.129 19.561 1.00 32.93 83 ALA A C 1
ATOM 513 O O . ALA A 1 70 ? 29.983 2.599 19.430 1.00 33.00 83 ALA A O 1
ATOM 515 N N . PHE A 1 71 ? 28.200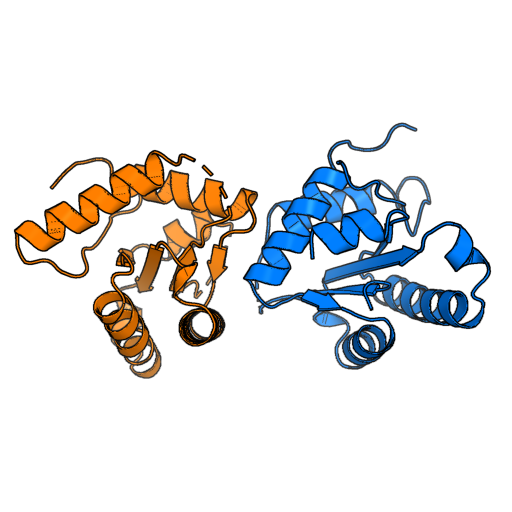 1.522 18.568 1.00 32.57 84 PHE A N 1
ATOM 516 C CA . PHE A 1 71 ? 28.817 1.358 17.265 1.00 33.57 84 PHE A CA 1
ATOM 517 C C . PHE A 1 71 ? 29.144 2.724 16.617 1.00 32.37 84 PHE A C 1
ATOM 518 O O . PHE A 1 71 ? 30.256 2.930 16.127 1.00 33.19 84 PHE A O 1
ATOM 526 N N . CYS A 1 72 ? 28.188 3.638 16.637 1.00 33.40 85 CYS A N 1
ATOM 527 C CA . CYS A 1 72 ? 28.413 4.999 16.112 1.00 34.52 85 CYS A CA 1
ATOM 528 C C . CYS A 1 72 ? 29.581 5.706 16.804 1.00 35.12 85 CYS A C 1
ATOM 529 O O . CYS A 1 72 ? 30.516 6.204 16.149 1.00 35.61 85 CYS A O 1
ATOM 532 N N . CYS A 1 73 ? 29.562 5.749 18.130 1.00 35.33 86 CYS A N 1
ATOM 533 C CA . CYS A 1 73 ? 30.698 6.310 18.867 1.00 36.34 86 CYS A CA 1
ATOM 534 C C . CYS A 1 73 ? 32.042 5.654 18.524 1.00 36.07 86 CYS A C 1
ATOM 535 O O . CYS A 1 73 ? 33.022 6.353 18.280 1.00 34.97 86 CYS A O 1
ATOM 538 N N . GLU A 1 74 ? 32.075 4.314 18.472 1.00 36.24 87 GLU A N 1
ATOM 539 C CA . GLU A 1 74 ? 33.293 3.551 18.163 1.00 37.51 87 GLU A CA 1
ATOM 540 C C . GLU A 1 74 ? 33.843 3.930 16.765 1.00 36.34 87 GLU A C 1
ATOM 541 O O . GLU A 1 74 ? 35.045 3.888 16.530 1.00 36.21 87 GLU A O 1
ATOM 547 N N . ASN A 1 75 ? 32.943 4.338 15.873 1.00 36.53 88 ASN A N 1
ATOM 548 C CA . ASN A 1 75 ? 33.274 4.621 14.473 1.00 36.18 88 ASN A CA 1
ATOM 549 C C . ASN A 1 75 ? 33.227 6.107 14.116 1.00 36.33 88 ASN A C 1
ATOM 550 O O . ASN A 1 75 ? 33.237 6.474 12.944 1.00 35.84 88 ASN A O 1
ATOM 555 N N . ASP A 1 76 ? 33.182 6.947 15.147 1.00 36.23 89 ASP A N 1
ATOM 556 C CA . ASP A 1 76 ? 33.155 8.409 14.989 1.00 36.72 89 ASP A CA 1
ATOM 557 C C . ASP A 1 76 ? 32.045 8.917 14.060 1.00 36.09 89 ASP A C 1
ATOM 558 O O . ASP A 1 76 ? 32.249 9.864 13.259 1.00 35.86 89 ASP A O 1
ATOM 563 N N . ILE A 1 77 ? 30.874 8.292 14.184 1.00 34.79 90 ILE A N 1
ATOM 564 C CA . ILE A 1 77 ? 29.663 8.732 13.524 1.00 35.04 90 ILE A CA 1
ATOM 565 C C . ILE A 1 77 ? 28.875 9.649 14.447 1.00 34.34 90 ILE A C 1
ATOM 566 O O . ILE A 1 77 ? 28.487 9.258 15.560 1.00 33.82 90 ILE A O 1
ATOM 571 N N . ASP A 1 78 ? 28.667 10.901 13.991 1.00 34.70 91 ASP A N 1
ATOM 572 C CA . ASP A 1 78 ? 27.808 11.804 14.747 1.00 34.55 91 ASP A CA 1
ATOM 573 C C . ASP A 1 78 ? 26.445 11.218 14.964 1.00 34.22 91 ASP A C 1
ATOM 574 O O . ASP A 1 78 ? 25.804 10.686 14.047 1.00 34.24 91 ASP A O 1
ATOM 579 N N . ILE A 1 79 ? 26.013 11.320 16.218 1.00 33.10 92 ILE A N 1
ATOM 580 C CA . ILE A 1 79 ? 24.772 10.719 16.652 1.00 33.78 92 ILE A CA 1
ATOM 581 C C . ILE A 1 79 ? 24.048 11.610 17.650 1.00 34.01 92 ILE A C 1
ATOM 582 O O . ILE A 1 79 ? 24.670 12.130 18.569 1.00 34.02 92 ILE A O 1
ATOM 587 N N . VAL A 1 80 ? 22.741 11.791 17.469 1.00 34.94 93 VAL A N 1
ATOM 588 C CA . VAL A 1 80 ? 21.936 12.576 18.399 1.00 34.66 93 VAL A CA 1
ATOM 589 C C . VAL A 1 80 ? 20.653 11.837 18.814 1.00 35.70 93 VAL A C 1
ATOM 590 O O . VAL A 1 80 ? 20.223 10.852 18.147 1.00 35.94 93 VAL A O 1
ATOM 594 N N . ARG A 1 81 ? 20.034 12.310 19.888 1.00 34.79 94 ARG A N 1
ATOM 595 C CA . ARG A 1 81 ? 18.745 11.799 20.330 1.00 36.08 94 ARG A CA 1
ATOM 596 C C . ARG A 1 81 ? 17.657 12.806 20.055 1.00 35.84 94 ARG A C 1
ATOM 597 O O . ARG A 1 81 ? 17.847 14.006 20.259 1.00 37.86 94 ARG A O 1
ATOM 605 N N . VAL A 1 82 ? 16.496 12.299 19.674 1.00 34.97 95 VAL A N 1
ATOM 606 C CA . VAL A 1 82 ? 15.308 13.064 19.499 1.00 35.50 95 VAL A CA 1
ATOM 607 C C . VAL A 1 82 ? 14.168 12.428 20.306 1.00 35.76 95 VAL A C 1
ATOM 608 O O . VAL A 1 82 ? 13.990 11.177 20.297 1.00 35.79 95 VAL A O 1
ATOM 612 N N . GLY A 1 83 ? 13.419 13.266 21.033 1.00 34.19 96 GLY A N 1
ATOM 613 C CA . GLY A 1 83 ? 12.321 12.792 21.861 1.00 34.60 96 GLY A CA 1
ATOM 614 C C . GLY A 1 83 ? 10.927 12.941 21.296 1.00 35.77 96 GLY A C 1
ATOM 615 O O . GLY A 1 83 ? 9.986 12.460 21.869 1.00 35.64 96 GLY A O 1
ATOM 616 N N . ASP A 1 84 ? 10.772 13.652 20.178 1.00 37.78 97 ASP A N 1
ATOM 617 C CA . ASP A 1 84 ? 9.428 13.869 19.628 1.00 38.91 97 ASP A CA 1
ATOM 618 C C . ASP A 1 84 ? 9.255 13.060 18.347 1.00 40.04 97 ASP A C 1
ATOM 619 O O . ASP A 1 84 ? 9.476 13.582 17.245 1.00 39.35 97 ASP A O 1
ATOM 624 N N . VAL A 1 85 ? 8.853 11.800 18.503 1.00 39.58 98 VAL A N 1
ATOM 625 C CA . VAL A 1 85 ? 8.668 10.858 17.391 1.00 41.50 98 VAL A CA 1
ATOM 626 C C . VAL A 1 85 ? 7.519 11.317 16.465 1.00 41.16 98 VAL A C 1
ATOM 627 O O . VAL A 1 85 ? 7.626 11.181 15.246 1.00 41.83 98 VAL A O 1
ATOM 631 N N . GLN A 1 86 ? 6.458 11.909 17.022 1.00 41.84 99 GLN A N 1
ATOM 632 C CA . GLN A 1 86 ? 5.377 12.465 16.172 1.00 42.84 99 GLN A CA 1
ATOM 633 C C . GLN A 1 86 ? 5.865 13.561 15.218 1.00 41.92 99 GLN A C 1
ATOM 634 O O . GLN A 1 86 ? 5.456 13.597 14.048 1.00 41.24 99 GLN A O 1
ATOM 640 N N . ARG A 1 87 ? 6.727 14.454 15.701 1.00 41.22 100 ARG A N 1
ATOM 641 C CA . ARG A 1 87 ? 7.209 15.561 14.860 1.00 40.42 100 ARG A CA 1
ATOM 642 C C . ARG A 1 87 ? 8.204 15.051 13.813 1.00 39.84 100 ARG A C 1
ATOM 643 O O . ARG A 1 87 ? 8.217 15.530 12.660 1.00 38.89 100 ARG A O 1
ATOM 651 N N . LEU A 1 88 ? 9.027 14.088 14.220 1.00 38.37 101 LEU A N 1
ATOM 652 C CA . LEU A 1 88 ? 9.956 13.442 13.328 1.00 37.72 101 LEU A CA 1
ATOM 653 C C . LEU A 1 88 ? 9.176 12.751 12.213 1.00 37.90 101 LEU A C 1
ATOM 654 O O . LEU A 1 88 ? 9.540 12.870 11.029 1.00 37.03 101 LEU A O 1
ATOM 659 N N . ALA A 1 89 ? 8.103 12.049 12.602 1.00 37.48 102 ALA A N 1
ATOM 660 C CA . ALA A 1 89 ? 7.173 11.431 11.657 1.00 38.20 102 ALA A CA 1
ATOM 661 C C . ALA A 1 89 ? 6.535 12.427 10.672 1.00 37.80 102 ALA A C 1
ATOM 662 O O . ALA A 1 89 ? 6.361 12.101 9.501 1.00 38.84 102 ALA A O 1
ATOM 664 N N . ALA A 1 90 ? 6.189 13.634 11.126 1.00 37.38 103 ALA A N 1
ATOM 665 C CA . ALA A 1 90 ? 5.642 14.646 10.221 1.00 37.54 103 ALA A CA 1
ATOM 666 C C . ALA A 1 90 ? 6.661 15.168 9.195 1.00 37.54 103 ALA A C 1
ATOM 667 O O . ALA A 1 90 ? 6.274 15.603 8.100 1.00 38.39 103 ALA A O 1
ATOM 669 N N . ILE A 1 91 ? 7.943 15.139 9.537 1.00 37.36 104 ILE A N 1
ATOM 670 C CA . ILE A 1 91 ? 9.010 15.588 8.633 1.00 38.82 104 ILE A CA 1
ATOM 671 C C . ILE A 1 91 ? 9.379 14.524 7.593 1.00 39.43 104 ILE A C 1
ATOM 672 O O . ILE A 1 91 ? 9.376 14.788 6.388 1.00 38.58 104 ILE A O 1
ATOM 677 N N . VAL A 1 92 ? 9.701 13.329 8.082 1.00 40.19 105 VAL A N 1
ATOM 678 C CA . VAL A 1 92 ? 10.113 12.206 7.242 1.00 42.04 105 VAL A CA 1
ATOM 679 C C . VAL A 1 92 ? 8.888 11.569 6.583 1.00 42.66 105 VAL A C 1
ATOM 680 O O . VAL A 1 92 ? 8.698 11.674 5.359 1.00 43.80 105 VAL A O 1
ATOM 684 N N . ASP A 1 103 ? 8.880 2.524 10.946 1.00 44.74 116 ASP A N 1
ATOM 685 C CA . ASP A 1 103 ? 9.751 2.538 12.119 1.00 43.83 116 ASP A CA 1
ATOM 686 C C . ASP A 1 103 ? 10.697 3.706 11.956 1.00 43.21 116 ASP A C 1
ATOM 687 O O . ASP A 1 103 ? 11.589 3.690 11.098 1.00 43.24 116 ASP A O 1
ATOM 692 N N . LEU A 1 104 ? 10.447 4.747 12.741 1.00 41.45 117 LEU A N 1
ATOM 693 C CA . LEU A 1 104 ? 11.281 5.933 12.711 1.00 40.48 117 LEU A CA 1
ATOM 694 C C . LEU A 1 104 ? 12.039 6.047 13.996 1.00 39.38 117 LEU A C 1
ATOM 695 O O . LEU A 1 104 ? 12.455 7.157 14.377 1.00 39.49 117 LEU A O 1
ATOM 700 N N . HIS A 1 105 ? 12.278 4.928 14.672 1.00 35.86 118 HIS A N 1
ATOM 701 C CA . HIS A 1 105 ? 13.084 5.044 15.901 1.00 34.89 118 HIS A CA 1
ATOM 702 C C . HIS A 1 105 ? 14.582 5.237 15.678 1.00 34.11 118 HIS A C 1
ATOM 703 O O . HIS A 1 105 ? 15.303 5.630 16.583 1.00 34.19 118 HIS A O 1
ATOM 710 N N . CYS A 1 106 ? 15.057 4.937 14.461 1.00 34.25 119 CYS A N 1
ATOM 711 C CA . CYS A 1 106 ? 16.438 5.215 14.073 1.00 33.06 119 CYS A CA 1
ATOM 712 C C . CYS A 1 106 ? 16.438 5.682 12.654 1.00 34.62 119 CYS A C 1
ATOM 713 O O . CYS A 1 106 ? 15.764 5.117 11.789 1.00 34.32 119 CYS A O 1
ATOM 716 N N . ILE A 1 107 ? 17.196 6.737 12.433 1.00 33.18 120 ILE A N 1
ATOM 717 C CA . ILE A 1 107 ? 17.418 7.245 11.080 1.00 34.68 120 ILE A CA 1
ATOM 718 C C . ILE A 1 107 ? 18.915 7.347 10.840 1.00 34.05 120 ILE A C 1
ATOM 719 O O . ILE A 1 107 ? 19.632 7.830 11.705 1.00 34.69 120 ILE A O 1
ATOM 724 N N . LEU A 1 108 ? 19.370 6.959 9.641 1.00 34.27 121 LEU A N 1
ATOM 725 C CA . LEU A 1 108 ? 20.732 7.227 9.216 1.00 32.93 121 LEU A CA 1
ATOM 726 C C . LEU A 1 108 ? 20.715 8.154 7.999 1.00 32.82 121 LEU A C 1
ATOM 727 O O . LEU A 1 108 ? 19.867 8.013 7.099 1.00 33.82 121 LEU A O 1
ATOM 732 N N . ILE A 1 109 ? 21.699 9.027 7.966 1.00 33.48 122 ILE A N 1
ATOM 733 C CA . ILE A 1 109 ? 22.007 9.830 6.779 1.00 32.25 122 ILE A CA 1
ATOM 734 C C . ILE A 1 109 ? 23.333 9.296 6.268 1.00 32.75 122 ILE A C 1
ATOM 735 O O . ILE A 1 109 ? 24.290 9.163 7.040 1.00 33.42 122 ILE A O 1
ATOM 740 N N . SER A 1 110 ? 23.371 8.963 4.994 1.00 33.06 123 SER A N 1
ATOM 741 C CA . SER A 1 110 ? 24.574 8.481 4.309 1.00 33.16 123 SER A CA 1
ATOM 742 C C . SER A 1 110 ? 25.116 9.459 3.253 1.00 33.75 123 SER A C 1
ATOM 743 O O . SER A 1 110 ? 24.432 10.413 2.836 1.00 33.50 123 SER A O 1
ATOM 746 N N . ASN A 1 111 ? 26.358 9.240 2.839 1.00 35.60 124 ASN A N 1
ATOM 747 C CA . ASN A 1 111 ? 26.904 9.976 1.700 1.00 39.77 124 ASN A CA 1
ATOM 748 C C . ASN A 1 111 ? 26.308 9.490 0.389 1.00 42.05 124 ASN A C 1
ATOM 749 O O . ASN A 1 111 ? 26.366 8.294 0.109 1.00 40.75 124 ASN A O 1
ATOM 754 N N . PRO A 1 112 ? 25.770 10.423 -0.442 1.00 44.49 125 PRO A N 1
ATOM 755 C CA . PRO A 1 112 ? 25.508 10.071 -1.823 1.00 46.32 125 PRO A CA 1
ATOM 756 C C . PRO A 1 112 ? 26.847 10.344 -2.470 1.00 47.73 125 PRO A C 1
ATOM 757 O O . PRO A 1 112 ? 27.173 11.506 -2.749 1.00 48.30 125 PRO A O 1
ATOM 761 N N . ASN A 1 113 ? 27.641 9.292 -2.629 1.00 49.33 126 ASN A N 1
ATOM 762 C CA . ASN A 1 113 ? 29.096 9.452 -2.747 1.00 51.28 126 ASN A CA 1
ATOM 763 C C . ASN A 1 113 ? 29.536 10.107 -4.049 1.00 51.26 126 ASN A C 1
ATOM 764 O O . ASN A 1 113 ? 29.379 11.315 -4.232 1.00 51.81 126 ASN A O 1
ATOM 769 N N . TRP A 1 117 ? 27.542 14.443 -0.977 1.00 52.80 130 TRP A N 1
ATOM 770 C CA . TRP A 1 117 ? 27.122 15.809 -0.636 1.00 51.57 130 TRP A CA 1
ATOM 771 C C . TRP A 1 117 ? 27.831 16.409 0.588 1.00 51.29 130 TRP A C 1
ATOM 772 O O . TRP A 1 117 ? 28.237 15.681 1.516 1.00 51.30 130 TRP A O 1
ATOM 783 N N . LYS A 1 118 ? 27.989 17.735 0.548 1.00 49.77 131 LYS A N 1
ATOM 784 C CA . LYS A 1 118 ? 28.494 18.552 1.656 1.00 48.44 131 LYS A CA 1
ATOM 785 C C . LYS A 1 118 ? 27.406 19.561 2.028 1.00 46.12 131 LYS A C 1
ATOM 786 O O . LYS A 1 118 ? 27.612 20.782 2.010 1.00 46.85 131 LYS A O 1
ATOM 792 N N . ASP A 1 119 ? 26.236 19.006 2.332 1.00 43.08 132 ASP A N 1
ATOM 793 C CA . ASP A 1 119 ? 25.026 19.737 2.664 1.00 39.20 132 ASP A CA 1
ATOM 794 C C . ASP A 1 119 ? 25.267 20.667 3.872 1.00 35.92 132 ASP A C 1
ATOM 795 O O . ASP A 1 119 ? 25.864 20.246 4.862 1.00 35.26 132 ASP A O 1
ATOM 800 N N . PRO A 1 120 ? 24.851 21.946 3.760 1.00 33.70 133 PRO A N 1
ATOM 801 C CA . PRO A 1 120 ? 25.123 22.940 4.809 1.00 32.47 133 PRO A CA 1
ATOM 802 C C . PRO A 1 120 ? 24.581 22.530 6.180 1.00 32.05 133 PRO A C 1
ATOM 803 O O . PRO A 1 120 ? 25.243 22.780 7.205 1.00 31.12 133 PRO A O 1
ATOM 807 N N . ALA A 1 121 ? 23.386 21.932 6.208 1.00 30.45 134 ALA A N 1
ATOM 808 C CA . ALA A 1 121 ? 22.776 21.518 7.483 1.00 31.40 134 ALA A CA 1
ATOM 809 C C . ALA A 1 121 ? 23.601 20.412 8.161 1.00 31.20 134 ALA A C 1
ATOM 810 O O . ALA A 1 121 ? 23.733 20.396 9.383 1.00 28.73 134 ALA A O 1
ATOM 812 N N . LEU A 1 122 ? 24.155 19.489 7.371 1.00 30.68 135 LEU A N 1
ATOM 813 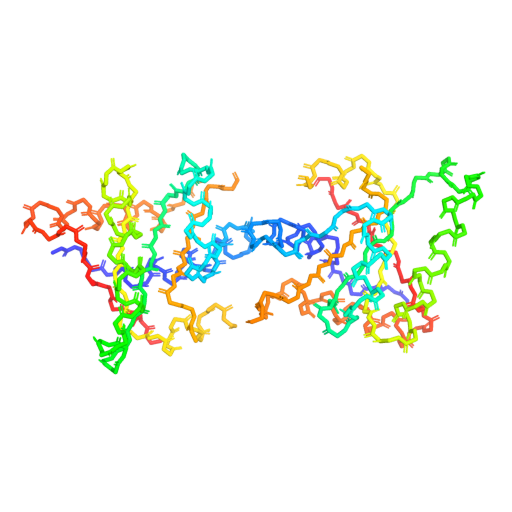C CA . LEU A 1 122 ? 25.014 18.441 7.950 1.00 32.57 135 LEU A CA 1
ATOM 814 C C . LEU A 1 122 ? 26.253 19.039 8.615 1.00 32.27 135 LEU A C 1
ATOM 815 O O . LEU A 1 122 ? 26.597 18.679 9.757 1.00 32.54 135 LEU A O 1
ATOM 820 N N . GLU A 1 123 ? 26.845 20.035 7.962 1.00 32.83 136 GLU A N 1
ATOM 821 C CA . GLU A 1 123 ? 28.016 20.686 8.501 1.00 33.92 136 GLU A CA 1
ATOM 822 C C . GLU A 1 123 ? 27.679 21.359 9.838 1.00 31.91 136 GLU A C 1
ATOM 823 O O . GLU A 1 123 ? 28.511 21.342 10.747 1.00 31.58 136 GLU A O 1
ATOM 829 N N . LYS A 1 124 ? 26.489 21.985 9.925 1.00 32.00 137 LYS A N 1
ATOM 830 C CA . LYS A 1 124 ? 26.068 22.729 11.138 1.00 32.16 137 LYS A CA 1
ATOM 831 C C . LYS A 1 124 ? 25.862 21.716 12.249 1.00 31.07 137 LYS A C 1
ATOM 832 O O . LYS A 1 124 ? 26.245 21.950 13.398 1.00 30.09 137 LYS A O 1
ATOM 838 N N . LEU A 1 125 ? 25.239 20.601 11.891 1.00 30.07 138 LEU A N 1
ATOM 839 C CA . LEU A 1 125 ? 25.006 19.556 12.904 1.00 31.17 138 LEU A CA 1
ATOM 840 C C . LEU A 1 125 ? 26.290 18.892 13.389 1.00 31.23 138 LEU A C 1
ATOM 841 O O . LEU A 1 125 ? 26.368 18.484 14.547 1.00 33.17 138 LEU A O 1
ATOM 846 N N . SER A 1 126 ? 27.282 18.778 12.506 1.00 30.92 139 SER A N 1
ATOM 847 C CA . SER A 1 126 ? 28.588 18.232 12.826 1.00 32.49 139 SER A CA 1
ATOM 848 C C . SER A 1 126 ? 29.294 19.156 13.840 1.00 31.98 139 SER A C 1
ATOM 849 O O . SER A 1 126 ? 29.923 18.704 14.800 1.00 30.38 139 SER A O 1
ATOM 852 N N . LEU A 1 127 ? 29.152 20.462 13.631 1.00 30.60 140 LEU A N 1
ATOM 853 C CA . LEU A 1 127 ? 29.637 21.438 14.620 1.00 31.02 140 LEU A CA 1
ATOM 854 C C . LEU A 1 127 ? 28.882 21.354 15.950 1.00 31.09 140 LEU A C 1
ATOM 855 O O . LEU A 1 127 ? 29.478 21.430 17.015 1.00 31.98 140 LEU A O 1
ATOM 860 N N . PHE A 1 128 ? 27.566 21.177 15.885 1.00 32.43 141 PHE A N 1
ATOM 861 C CA . PHE A 1 128 ? 26.753 20.967 17.096 1.00 32.20 141 PHE A CA 1
ATOM 862 C C . PHE A 1 128 ? 27.282 19.758 17.915 1.00 32.40 141 PHE A C 1
ATOM 863 O O . PHE A 1 128 ? 27.518 19.866 19.124 1.00 30.98 141 PHE A O 1
ATOM 871 N N . CYS A 1 129 ? 27.507 18.637 17.231 1.00 33.02 142 CYS A N 1
ATOM 872 C CA . CYS A 1 129 ? 28.056 17.430 17.897 1.00 33.49 142 CYS A CA 1
ATOM 873 C C . CYS A 1 129 ? 29.473 17.644 18.441 1.00 34.40 142 CYS A C 1
ATOM 874 O O . CYS A 1 129 ? 29.805 17.170 19.548 1.00 35.02 142 CYS A O 1
ATOM 877 N N . GLU A 1 130 ? 30.297 18.397 17.699 1.00 33.54 143 GLU A N 1
ATOM 878 C CA . GLU A 1 130 ? 31.634 18.780 18.160 1.00 34.20 143 GLU A CA 1
ATOM 879 C C . GLU A 1 130 ? 31.577 19.660 19.433 1.00 33.26 143 GLU A C 1
ATOM 880 O O . GLU A 1 130 ? 32.319 19.420 20.410 1.00 34.32 143 GLU A O 1
ATOM 886 N N . GLU A 1 131 ? 30.681 20.654 19.455 1.00 32.82 144 GLU A N 1
ATOM 887 C CA . GLU A 1 131 ? 30.539 21.481 20.661 1.00 33.53 144 GLU A CA 1
ATOM 888 C C . GLU A 1 131 ? 30.058 20.597 21.836 1.00 33.81 144 GLU A C 1
ATOM 889 O O . GLU A 1 131 ? 30.568 20.738 22.963 1.00 33.20 144 GLU A O 1
ATOM 895 N N A SER A 1 132 ? 29.086 19.717 21.566 0.50 33.40 145 SER A N 1
ATOM 896 N N B SER A 1 132 ? 29.102 19.711 21.555 0.50 33.72 145 SER A N 1
ATOM 897 C CA A SER A 1 132 ? 28.539 18.818 22.604 0.50 33.17 145 SER A CA 1
ATOM 898 C CA B SER A 1 132 ? 28.558 18.803 22.570 0.50 33.85 145 SER A CA 1
ATOM 899 C C A SER A 1 132 ? 29.653 17.975 23.243 0.50 33.98 145 SER A C 1
ATOM 900 C C B SER A 1 132 ? 29.665 17.995 23.236 0.50 34.32 145 SER A C 1
ATOM 901 O O A SER A 1 132 ? 29.722 17.854 24.482 0.50 33.29 145 SER A O 1
ATOM 902 O O B SER A 1 132 ? 29.733 17.904 24.477 0.50 33.60 145 SER A O 1
ATOM 907 N N . ARG A 1 133 ? 30.552 17.442 22.414 1.00 34.36 146 ARG A N 1
ATOM 908 C CA . ARG A 1 133 ? 31.718 16.688 22.912 1.00 35.64 146 ARG A CA 1
ATOM 909 C C . ARG A 1 133 ? 32.701 17.485 23.760 1.00 35.72 146 ARG A C 1
ATOM 910 O O . ARG A 1 133 ? 33.337 16.940 24.665 1.00 34.74 146 ARG A O 1
ATOM 918 N N . SER A 1 134 ? 32.855 18.781 23.472 1.00 34.85 147 SER A N 1
ATOM 919 C CA . SER A 1 134 ? 33.681 19.641 24.311 1.00 35.59 147 SER A CA 1
ATOM 920 C C . SER A 1 134 ? 33.040 19.909 25.680 1.00 35.19 147 SER A C 1
ATOM 921 O O . SER A 1 134 ? 33.737 20.317 26.603 1.00 37.01 147 SER A O 1
ATOM 924 N N . PHE A 1 135 ? 31.725 19.692 25.791 1.00 35.35 148 PHE A N 1
ATOM 925 C CA . PHE A 1 135 ? 31.010 19.672 27.079 1.00 35.72 148 PHE A CA 1
ATOM 926 C C . PHE A 1 135 ? 30.901 18.267 27.707 1.00 35.73 148 PHE A C 1
ATOM 927 O O . PHE A 1 135 ? 30.233 18.105 28.726 1.00 36.06 148 PHE A O 1
ATOM 935 N N . ASN A 1 136 ? 31.575 17.290 27.104 1.00 34.09 149 ASN A N 1
ATOM 936 C CA . ASN A 1 136 ? 31.512 15.890 27.533 1.00 34.31 149 ASN A CA 1
ATOM 937 C C . ASN A 1 136 ? 30.081 15.359 27.430 1.00 34.25 149 ASN A C 1
ATOM 938 O O . ASN A 1 136 ? 29.644 14.520 28.223 1.00 34.14 149 ASN A O 1
ATOM 943 N N . ASP A 1 137 ? 29.344 15.859 26.446 1.00 32.12 150 ASP A N 1
ATOM 944 C CA . ASP A 1 137 ? 28.017 15.365 26.132 1.00 33.11 150 ASP A CA 1
ATOM 945 C C . ASP A 1 137 ? 28.160 14.564 24.835 1.00 33.25 150 ASP A C 1
ATOM 946 O O . ASP A 1 137 ? 28.053 15.080 23.716 1.00 32.85 150 ASP A O 1
ATOM 951 N N . TRP A 1 138 ? 28.424 13.269 24.993 1.00 32.99 151 TRP A N 1
ATOM 952 C CA . TRP A 1 138 ? 28.734 12.443 23.806 1.00 33.46 151 TRP A CA 1
ATOM 953 C C . TRP A 1 138 ? 27.602 12.240 22.795 1.00 35.58 151 TRP A C 1
ATOM 954 O O . TRP A 1 138 ? 27.880 12.156 21.608 1.00 37.17 151 TRP A O 1
ATOM 965 N N . VAL A 1 139 ? 26.350 12.184 23.253 1.00 34.84 152 VAL A N 1
ATOM 966 C CA . VAL A 1 139 ? 25.203 11.887 22.430 1.00 34.93 152 VAL A CA 1
ATOM 967 C C . VAL A 1 139 ? 24.105 12.866 22.842 1.00 35.34 152 VAL A C 1
ATOM 968 O O . VAL A 1 139 ? 23.287 12.612 23.766 1.00 34.65 152 VAL A O 1
ATOM 972 N N . PRO A 1 140 ? 24.195 14.078 22.273 1.00 34.03 153 PRO A N 1
ATOM 973 C CA . PRO A 1 140 ? 23.297 15.151 22.685 1.00 34.85 153 PRO A CA 1
ATOM 974 C C . PRO A 1 140 ? 21.877 14.980 22.162 1.00 34.57 153 PRO A C 1
ATOM 975 O O . PRO A 1 140 ? 21.632 14.258 21.163 1.00 35.32 153 PRO A O 1
ATOM 979 N N . SER A 1 141 ? 20.963 15.707 22.787 1.00 33.98 154 SER A N 1
ATOM 980 C CA . SER A 1 141 ? 19.575 15.770 22.401 1.00 34.49 154 SER A CA 1
ATOM 981 C C . SER A 1 141 ? 19.339 16.960 21.446 1.00 34.80 154 SER A C 1
ATOM 982 O O . SER A 1 141 ? 19.909 18.054 21.643 1.00 35.47 154 SER A O 1
ATOM 985 N N . ILE A 1 142 ? 18.491 16.744 20.457 1.00 33.87 155 ILE A N 1
ATOM 986 C CA . ILE A 1 142 ? 17.982 17.840 19.623 1.00 32.64 155 ILE A CA 1
ATOM 987 C C . ILE A 1 142 ? 16.469 17.935 19.755 1.00 33.63 155 ILE A C 1
ATOM 988 O O . ILE A 1 142 ? 15.761 16.918 19.740 1.00 32.99 155 ILE A O 1
ATOM 993 N N . THR A 1 143 ? 15.965 19.156 19.900 1.00 31.96 156 THR A N 1
ATOM 994 C CA . THR A 1 143 ? 14.536 19.355 19.971 1.00 33.73 156 THR A CA 1
ATOM 995 C C . THR A 1 143 ? 14.115 19.817 18.579 1.00 35.16 156 THR A C 1
ATOM 996 O O . THR A 1 143 ? 14.550 20.902 18.117 1.00 34.60 156 THR A O 1
ATOM 1000 N N . LEU A 1 144 ? 13.304 18.997 17.911 1.00 36.97 157 LEU A N 1
ATOM 1001 C CA . LEU A 1 144 ? 12.688 19.431 16.634 1.00 38.24 157 LEU A CA 1
ATOM 1002 C C . LEU A 1 144 ? 11.702 20.585 16.856 1.00 38.70 157 LEU A C 1
ATOM 1003 O O . LEU A 1 144 ? 10.824 20.500 17.706 1.00 38.20 157 LEU A O 1
ATOM 1008 N N . PRO A 1 145 ? 11.862 21.701 16.114 1.00 40.22 158 PRO A N 1
ATOM 1009 C CA . PRO A 1 145 ? 10.890 22.804 16.238 1.00 41.03 158 PRO A CA 1
ATOM 1010 C C . PRO A 1 145 ? 9.543 22.457 15.587 1.00 41.42 158 PRO A C 1
ATOM 1011 O O . PRO A 1 145 ? 9.486 21.591 14.713 1.00 41.57 158 PRO A O 1
ATOM 1015 N N . GLU A 1 146 ? 8.473 23.104 16.037 1.00 42.50 159 GLU A N 1
ATOM 1016 C CA . GLU A 1 146 ? 7.130 22.891 15.474 1.00 43.34 159 GLU A CA 1
ATOM 1017 C C . GLU A 1 146 ? 7.022 23.439 14.045 1.00 42.78 159 GLU A C 1
ATOM 1018 O O . GLU A 1 146 ? 7.900 24.176 13.590 1.00 42.09 159 GLU A O 1
ATOM 1024 N N . ARG B 1 5 ? 16.163 37.096 -25.185 1.00 48.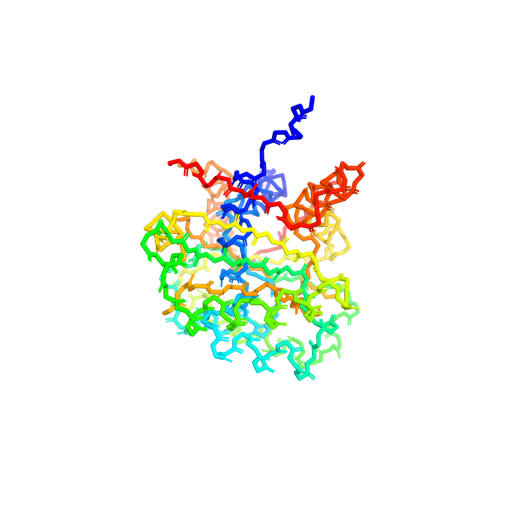07 18 ARG B N 1
ATOM 1025 C CA . ARG B 1 5 ? 15.578 36.684 -23.875 1.00 47.63 18 ARG B CA 1
ATOM 1026 C C . ARG B 1 5 ? 15.860 37.712 -22.778 1.00 46.91 18 ARG B C 1
ATOM 1027 O O . ARG B 1 5 ? 16.532 38.725 -23.018 1.00 46.79 18 ARG B O 1
ATOM 1035 N N A MET B 1 6 ? 15.311 37.466 -21.585 0.50 45.91 19 MET B N 1
ATOM 1036 N N B MET B 1 6 ? 15.341 37.451 -21.587 0.50 46.40 19 MET B N 1
ATOM 1037 C CA A MET B 1 6 ? 15.560 38.304 -20.399 0.50 44.82 19 MET B CA 1
ATOM 1038 C CA B MET B 1 6 ? 15.609 38.292 -20.430 0.50 45.95 19 MET B CA 1
ATOM 1039 C C A MET B 1 6 ? 17.007 38.152 -19.920 0.50 44.54 19 MET B C 1
ATOM 1040 C C B MET B 1 6 ? 17.071 38.187 -20.002 0.50 45.10 19 MET B C 1
ATOM 1041 O O A MET B 1 6 ? 17.640 37.124 -20.166 0.50 44.48 19 MET B O 1
ATOM 1042 O O B MET B 1 6 ? 17.770 37.230 -20.349 0.50 45.03 19 MET B O 1
ATOM 1051 N N . GLN B 1 7 ? 17.516 39.183 -19.247 1.00 44.21 20 GLN B N 1
ATOM 1052 C CA . GLN B 1 7 ? 18.797 39.128 -18.552 1.00 43.44 20 GLN B CA 1
ATOM 1053 C C . GLN B 1 7 ? 18.587 38.462 -17.173 1.00 42.22 20 GLN B C 1
ATOM 1054 O O . GLN B 1 7 ? 17.445 38.200 -16.774 1.00 42.28 20 GLN B O 1
ATOM 1060 N N . GLY B 1 8 ? 19.686 38.205 -16.459 1.00 40.17 21 GLY B N 1
ATOM 1061 C CA . GLY B 1 8 ? 19.633 37.814 -15.055 1.00 37.19 21 GLY B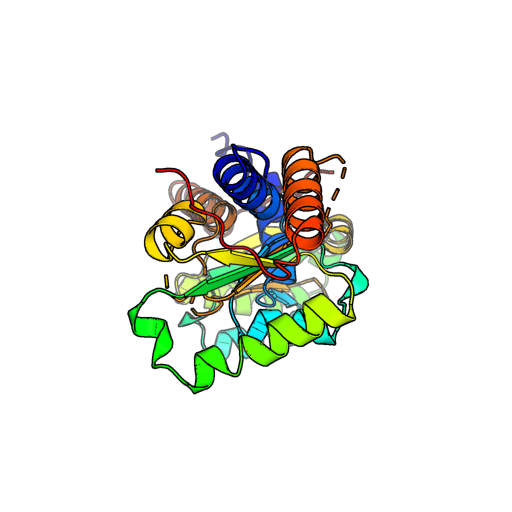 CA 1
ATOM 1062 C C . GLY B 1 8 ? 19.158 36.390 -14.808 1.00 36.08 21 GLY B C 1
ATOM 1063 O O . GLY B 1 8 ? 18.864 36.033 -13.676 1.00 34.51 21 GLY B O 1
ATOM 1064 N N . ALA B 1 9 ? 19.088 35.570 -15.855 1.00 34.67 22 ALA B N 1
ATOM 1065 C CA . ALA B 1 9 ? 18.736 34.145 -15.658 1.00 33.74 22 ALA B CA 1
ATOM 1066 C C . ALA B 1 9 ? 19.751 33.410 -14.756 1.00 32.48 22 ALA B C 1
ATOM 1067 O O . ALA B 1 9 ? 19.371 32.579 -13.897 1.00 32.42 22 ALA B O 1
ATOM 1069 N N . GLY B 1 10 ? 21.039 33.719 -14.944 1.00 32.21 23 GLY B N 1
ATOM 1070 C CA . GLY B 1 10 ? 22.098 33.104 -14.128 1.00 32.60 23 GLY B CA 1
ATOM 1071 C C . GLY B 1 10 ? 21.962 33.468 -12.642 1.00 31.97 23 GLY B C 1
ATOM 1072 O O . GLY B 1 10 ? 22.104 32.593 -11.756 1.00 32.21 23 GLY B O 1
ATOM 1073 N N . LYS B 1 11 ? 21.677 34.736 -12.384 1.00 30.97 24 LYS B N 1
ATOM 1074 C CA . LYS B 1 11 ? 21.376 35.216 -11.023 1.00 29.86 24 LYS B CA 1
ATOM 1075 C C . LYS B 1 11 ? 20.192 34.433 -10.398 1.00 30.44 24 LYS B C 1
ATOM 1076 O O . LYS B 1 11 ? 20.247 34.035 -9.225 1.00 30.81 24 LYS B O 1
ATOM 1082 N N . ALA B 1 12 ? 19.125 34.249 -11.181 1.00 29.73 25 ALA B N 1
ATOM 1083 C CA . ALA B 1 12 ? 17.913 33.641 -10.689 1.00 30.29 25 ALA B CA 1
ATOM 1084 C C . ALA B 1 12 ? 18.256 32.147 -10.394 1.00 30.53 25 ALA B C 1
ATOM 1085 O O . ALA B 1 12 ? 17.863 31.619 -9.347 1.00 29.95 25 ALA B O 1
ATOM 1087 N N . LEU B 1 13 ? 19.041 31.524 -11.272 1.00 31.30 26 LEU B N 1
ATOM 1088 C CA . LEU B 1 13 ? 19.455 30.118 -11.014 1.00 32.09 26 LEU B CA 1
ATOM 1089 C C . LEU B 1 13 ? 20.279 29.997 -9.739 1.00 32.96 26 LEU B C 1
ATOM 1090 O O . LEU B 1 13 ? 20.060 29.069 -8.934 1.00 31.99 26 LEU B O 1
ATOM 1095 N N . HIS B 1 14 ? 21.208 30.930 -9.546 1.00 32.31 27 HIS B N 1
ATOM 1096 C CA . HIS B 1 14 ? 22.027 30.989 -8.336 1.00 32.79 27 HIS B CA 1
ATOM 1097 C C . HIS B 1 14 ? 21.117 31.047 -7.108 1.00 32.10 27 HIS B C 1
ATOM 1098 O O . HIS B 1 14 ? 21.254 30.234 -6.169 1.00 32.15 27 HIS B O 1
ATOM 1105 N N . GLU B 1 15 ? 20.184 31.994 -7.125 1.00 32.12 28 GLU B N 1
ATOM 1106 C CA . GLU B 1 15 ? 19.219 32.192 -6.029 1.00 32.46 28 GLU B CA 1
ATOM 1107 C C . GLU B 1 15 ? 18.404 30.924 -5.752 1.00 32.69 28 GLU B C 1
ATOM 1108 O O . GLU B 1 15 ? 18.285 30.507 -4.575 1.00 31.66 28 GLU B O 1
ATOM 1114 N N . LEU B 1 16 ? 17.853 30.359 -6.824 1.00 31.77 29 LEU B N 1
ATOM 1115 C CA . LEU B 1 16 ? 16.978 29.191 -6.737 1.00 32.80 29 LEU B CA 1
ATOM 1116 C C . LEU B 1 16 ? 17.743 27.995 -6.170 1.00 31.48 29 LEU B C 1
ATOM 1117 O O . LEU B 1 16 ? 17.219 27.247 -5.322 1.00 31.80 29 LEU B O 1
ATOM 1122 N N . LEU B 1 17 ? 18.968 27.804 -6.625 1.00 31.73 30 LEU B N 1
ATOM 1123 C CA . LEU B 1 17 ? 19.766 26.656 -6.125 1.00 32.60 30 LEU B CA 1
ATOM 1124 C C . LEU B 1 17 ? 19.954 26.763 -4.608 1.00 32.98 30 LEU B C 1
ATOM 1125 O O . LEU B 1 17 ? 19.764 25.787 -3.866 1.00 32.60 30 LEU B O 1
ATOM 1130 N N . LEU B 1 18 ? 20.301 27.957 -4.117 1.00 31.55 31 LEU B N 1
ATOM 1131 C CA . LEU B 1 18 ? 20.504 28.137 -2.695 1.00 32.26 31 LEU B CA 1
ATOM 1132 C C . LEU B 1 18 ? 19.214 27.982 -1.877 1.00 31.60 31 LEU B C 1
ATOM 1133 O O . LEU B 1 18 ? 19.223 27.350 -0.818 1.00 32.75 31 LEU B O 1
ATOM 1138 N N . SER B 1 19 ? 18.114 28.523 -2.391 1.00 31.63 32 SER B N 1
ATOM 1139 C CA . SER B 1 19 ? 16.807 28.468 -1.748 1.00 32.93 32 SER B CA 1
ATOM 1140 C C . SER B 1 19 ? 16.315 27.021 -1.685 1.00 32.40 32 SER B C 1
ATOM 1141 O O . SER B 1 19 ? 15.856 26.545 -0.622 1.00 30.81 32 SER B O 1
ATOM 1144 N N . ALA B 1 20 ? 16.372 26.357 -2.839 1.00 33.00 33 ALA B N 1
ATOM 1145 C CA . ALA B 1 20 ? 15.988 24.953 -2.889 1.00 33.33 33 ALA B CA 1
ATOM 1146 C C . ALA B 1 20 ? 16.825 24.128 -1.907 1.00 33.29 33 ALA B C 1
ATOM 1147 O O . ALA B 1 20 ? 16.280 23.295 -1.164 1.00 32.97 33 ALA B O 1
ATOM 1149 N N . GLN B 1 21 ? 18.145 24.341 -1.899 1.00 33.31 34 GLN B N 1
ATOM 1150 C CA . GLN B 1 21 ? 19.020 23.592 -0.981 1.00 35.36 34 GLN B CA 1
ATOM 1151 C C . GLN B 1 21 ? 18.582 23.738 0.486 1.00 35.12 34 GLN B C 1
ATOM 1152 O O . GLN B 1 21 ? 18.471 22.723 1.213 1.00 35.43 34 GLN B O 1
ATOM 1158 N N . ARG B 1 22 ? 18.298 24.972 0.911 1.00 34.37 35 ARG B N 1
ATOM 1159 C CA . ARG B 1 22 ? 17.916 25.257 2.317 1.00 35.31 35 ARG B CA 1
ATOM 1160 C C . ARG B 1 22 ? 16.529 24.677 2.663 1.00 33.63 35 ARG B C 1
ATOM 1161 O O . ARG B 1 22 ? 16.228 24.410 3.825 1.00 34.67 35 ARG B O 1
ATOM 1169 N N . GLN B 1 23 ? 15.711 24.450 1.640 1.00 32.64 36 GLN B N 1
ATOM 1170 C CA . GLN B 1 23 ? 14.368 23.932 1.809 1.00 32.33 36 GLN B CA 1
ATOM 1171 C C . GLN B 1 23 ? 14.275 22.413 1.606 1.00 32.81 36 GLN B C 1
ATOM 1172 O O . GLN B 1 23 ? 13.192 21.835 1.761 1.00 33.91 36 GLN B O 1
ATOM 1178 N N . GLY B 1 24 ? 15.405 21.779 1.287 1.00 31.47 37 GLY B N 1
ATOM 1179 C CA . GLY B 1 24 ? 15.450 20.324 1.157 1.00 31.58 37 GLY B CA 1
ATOM 1180 C C . GLY B 1 24 ? 14.818 19.874 -0.140 1.00 32.29 37 GLY B C 1
ATOM 1181 O O . GLY B 1 24 ? 14.208 18.810 -0.205 1.00 33.56 37 GLY B O 1
ATOM 1182 N N . CYS B 1 25 ? 14.943 20.731 -1.152 1.00 31.92 38 CYS B N 1
ATOM 1183 C CA . CYS B 1 25 ? 14.266 20.549 -2.419 1.00 33.11 38 CYS B CA 1
ATOM 1184 C C . CYS B 1 25 ? 15.184 20.128 -3.570 1.00 34.22 38 CYS B C 1
ATOM 1185 O O . CYS B 1 25 ? 14.712 20.049 -4.713 1.00 34.76 38 CYS B O 1
ATOM 1188 N N . LEU B 1 26 ? 16.474 19.914 -3.303 1.00 33.61 39 LEU B N 1
ATOM 1189 C CA . LEU B 1 26 ? 17.407 19.524 -4.383 1.00 34.57 39 LEU B CA 1
ATOM 1190 C C . LEU B 1 26 ? 17.639 18.029 -4.435 1.00 34.22 39 LEU B C 1
ATOM 1191 O O . LEU B 1 26 ? 17.684 17.382 -3.401 1.00 33.10 39 LEU B O 1
ATOM 1196 N N . THR B 1 27 ? 17.817 17.505 -5.646 1.00 33.22 40 THR B N 1
ATOM 1197 C CA . THR B 1 27 ? 18.288 16.123 -5.848 1.00 34.58 40 THR B CA 1
ATOM 1198 C C . THR B 1 27 ? 19.462 16.257 -6.816 1.00 34.92 40 THR B C 1
ATOM 1199 O O . THR B 1 27 ? 19.343 16.970 -7.835 1.00 33.93 40 THR B O 1
ATOM 1203 N N . ALA B 1 28 ? 20.598 15.654 -6.482 1.00 33.59 41 ALA B N 1
ATOM 1204 C CA . ALA B 1 28 ? 21.795 15.754 -7.307 1.00 34.24 41 ALA B CA 1
ATOM 1205 C C . ALA B 1 28 ? 22.224 14.391 -7.857 1.00 34.82 41 ALA B C 1
ATOM 1206 O O . ALA B 1 28 ? 22.102 13.357 -7.175 1.00 33.85 41 ALA B O 1
ATOM 1208 N N . GLY B 1 29 ? 22.729 14.415 -9.084 1.00 34.66 42 GLY B N 1
ATOM 1209 C CA . GLY B 1 29 ? 23.331 13.245 -9.685 1.00 34.83 42 GLY B CA 1
ATOM 1210 C C . GLY B 1 29 ? 22.445 12.615 -10.721 1.00 34.60 42 GLY B C 1
ATOM 1211 O O . GLY B 1 29 ? 21.227 12.580 -10.595 1.00 33.72 42 GLY B O 1
ATOM 1212 N N . VAL B 1 30 ? 23.079 12.124 -11.775 1.00 35.03 43 VAL B N 1
ATOM 1213 C CA . VAL B 1 30 ? 22.361 11.499 -12.856 1.00 35.32 43 VAL B CA 1
ATOM 1214 C C . VAL B 1 30 ? 21.503 10.306 -12.389 1.00 35.00 43 VAL B C 1
ATOM 1215 O O . VAL B 1 30 ? 20.333 10.213 -12.776 1.00 36.17 43 VAL B O 1
ATOM 1219 N N . TYR B 1 31 ? 22.056 9.447 -11.538 1.00 33.22 44 TYR B N 1
ATOM 1220 C CA . TYR B 1 31 ? 21.352 8.197 -11.206 1.00 32.36 44 TYR B CA 1
ATOM 1221 C C . TYR B 1 31 ? 20.173 8.433 -10.319 1.00 31.87 44 TYR B C 1
ATOM 1222 O O . TYR B 1 31 ? 19.074 7.942 -10.598 1.00 32.25 44 TYR B O 1
ATOM 1231 N N . GLU B 1 32 ? 20.400 9.166 -9.234 1.00 30.96 45 GLU B N 1
ATOM 1232 C CA . GLU B 1 32 ? 19.289 9.552 -8.359 1.00 31.97 45 GLU B CA 1
ATOM 1233 C C . GLU B 1 32 ? 18.234 10.437 -9.081 1.00 31.53 45 GLU B C 1
ATOM 1234 O O . GLU B 1 32 ? 17.039 10.260 -8.846 1.00 31.41 45 GLU B O 1
ATOM 1240 N N . SER B 1 33 ? 18.674 11.396 -9.908 1.00 32.16 46 SER B N 1
ATOM 1241 C CA . SER B 1 33 ? 17.735 12.224 -10.689 1.00 33.14 46 SER B CA 1
ATOM 1242 C C . SER B 1 33 ? 16.833 11.414 -11.591 1.00 31.86 46 SER B C 1
ATOM 1243 O O . SER B 1 33 ? 15.617 11.622 -11.571 1.00 32.39 46 SER B O 1
ATOM 1246 N N . ALA B 1 34 ? 17.398 10.449 -12.327 1.00 33.18 47 ALA B N 1
ATOM 1247 C CA . ALA B 1 34 ? 16.585 9.621 -13.220 1.00 33.35 47 ALA B CA 1
ATOM 1248 C C . ALA B 1 34 ? 15.547 8.820 -12.408 1.00 33.21 47 ALA B C 1
ATOM 1249 O O . ALA B 1 34 ? 14.383 8.670 -12.801 1.00 33.29 47 ALA B O 1
ATOM 1251 N N . LYS B 1 35 ? 15.966 8.320 -11.247 1.00 32.88 48 LYS B N 1
ATOM 1252 C CA . LYS B 1 35 ? 15.066 7.625 -10.350 1.00 33.30 48 LYS B CA 1
ATOM 1253 C C . LYS B 1 35 ? 13.902 8.510 -9.879 1.00 33.53 48 LYS B C 1
ATOM 1254 O O . LYS B 1 35 ? 12.747 8.103 -9.935 1.00 33.38 48 LYS B O 1
ATOM 1260 N N . VAL B 1 36 ? 14.209 9.707 -9.398 1.00 33.88 49 VAL B N 1
ATOM 1261 C CA . VAL B 1 36 ? 13.158 10.647 -8.943 1.00 35.40 49 VAL B CA 1
ATOM 1262 C C . VAL B 1 36 ? 12.158 11.009 -10.077 1.00 36.12 49 VAL B C 1
ATOM 1263 O O . VAL B 1 36 ? 10.938 11.072 -9.845 1.00 36.77 49 VAL B O 1
ATOM 1267 N N . LEU B 1 37 ? 12.663 11.170 -11.297 1.00 38.53 50 LEU B N 1
ATOM 1268 C CA . LEU B 1 37 ? 11.805 11.467 -12.456 1.00 39.74 50 LEU B CA 1
ATOM 1269 C C . LEU B 1 37 ? 10.900 10.327 -12.812 1.00 41.51 50 LEU B C 1
ATOM 1270 O O . LEU B 1 37 ? 9.733 10.514 -13.152 1.00 42.00 50 LEU B O 1
ATOM 1275 N N . ASN B 1 38 ? 11.435 9.120 -12.722 1.00 43.63 51 ASN B N 1
ATOM 1276 C CA . ASN B 1 38 ? 10.621 7.950 -12.943 1.00 45.26 51 ASN B CA 1
ATOM 1277 C C . ASN B 1 38 ? 9.520 7.838 -11.892 1.00 45.91 51 ASN B C 1
ATOM 1278 O O . ASN B 1 38 ? 8.366 7.627 -12.234 1.00 46.84 51 ASN B O 1
ATOM 1283 N N . VAL B 1 39 ? 9.884 7.995 -10.623 1.00 46.68 52 VAL B N 1
ATOM 1284 C CA . VAL B 1 39 ? 8.969 7.729 -9.501 1.00 47.14 52 VAL B CA 1
ATOM 1285 C C . VAL B 1 39 ? 7.907 8.810 -9.305 1.00 47.55 52 VAL B C 1
ATOM 1286 O O . VAL B 1 39 ? 6.716 8.496 -9.211 1.00 47.72 52 VAL B O 1
ATOM 1290 N N . ASP B 1 40 ? 8.335 10.070 -9.221 1.00 47.97 53 ASP B N 1
ATOM 1291 C CA . ASP B 1 40 ? 7.412 11.189 -8.976 1.00 48.37 53 ASP B CA 1
ATOM 1292 C C . ASP B 1 40 ? 7.736 12.457 -9.768 1.00 47.75 53 ASP B C 1
ATOM 1293 O O . ASP B 1 40 ? 8.177 13.448 -9.193 1.00 47.75 53 ASP B O 1
ATOM 1298 N N . PRO B 1 41 ? 7.467 12.442 -11.083 1.00 46.79 54 PRO B N 1
ATOM 1299 C CA . PRO B 1 41 ? 7.810 13.592 -11.916 1.00 46.24 54 PRO B CA 1
ATOM 1300 C C . PRO B 1 41 ? 6.976 14.839 -11.562 1.00 45.64 54 PRO B C 1
ATOM 1301 O O . PRO B 1 41 ? 7.465 15.963 -11.702 1.00 44.88 54 PRO B O 1
ATOM 1305 N N . ASP B 1 42 ? 5.744 14.615 -11.098 1.00 45.17 55 ASP B N 1
ATOM 1306 C CA . ASP B 1 42 ? 4.780 15.681 -10.783 1.00 44.64 55 ASP B CA 1
ATOM 1307 C C . ASP B 1 42 ? 5.301 16.720 -9.787 1.00 43.66 55 ASP B C 1
ATOM 1308 O O . ASP B 1 42 ? 4.890 17.880 -9.836 1.00 43.82 55 ASP B O 1
ATOM 1313 N N . ASN B 1 43 ? 6.192 16.305 -8.888 1.00 42.07 56 ASN B N 1
ATOM 1314 C CA . ASN B 1 43 ? 6.767 17.235 -7.921 1.00 41.16 56 ASN B CA 1
ATOM 1315 C C . ASN B 1 43 ? 8.044 17.961 -8.375 1.00 39.35 56 ASN B C 1
ATOM 1316 O O . ASN B 1 43 ? 8.550 18.837 -7.669 1.00 38.52 56 ASN B O 1
ATOM 1321 N N . VAL B 1 44 ? 8.561 17.599 -9.545 1.00 37.03 57 VAL B N 1
ATOM 1322 C CA . VAL B 1 44 ? 9.789 18.192 -10.043 1.00 36.39 57 VAL B CA 1
ATOM 1323 C C . VAL B 1 44 ? 9.391 19.440 -10.829 1.00 36.90 57 VAL B C 1
ATOM 1324 O O . VAL B 1 44 ? 8.505 19.376 -11.698 1.00 37.09 57 VAL B O 1
ATOM 1328 N N A THR B 1 45 ? 10.057 20.541 -10.507 0.70 36.02 58 THR B N 1
ATOM 1329 N N B THR B 1 45 ? 9.993 20.584 -10.516 0.30 36.27 58 THR B N 1
ATOM 1330 C CA A THR B 1 45 ? 9.726 21.834 -11.109 0.70 36.42 58 THR B CA 1
ATOM 1331 C CA B THR B 1 45 ? 9.666 21.804 -11.278 0.30 36.15 58 THR B CA 1
ATOM 1332 C C A THR B 1 45 ? 10.825 22.405 -11.997 0.70 35.52 58 THR B C 1
ATOM 1333 C C B THR B 1 45 ? 10.815 22.329 -12.139 0.30 35.72 58 THR B C 1
ATOM 1334 O O A THR B 1 45 ? 10.562 23.335 -12.772 0.70 35.35 58 THR B O 1
ATOM 1335 O O B THR B 1 45 ? 10.583 23.153 -13.033 0.30 35.69 58 THR B O 1
ATOM 1342 N N . PHE B 1 46 ? 12.038 21.861 -11.890 1.00 35.23 59 PHE B N 1
ATOM 1343 C CA . PHE B 1 46 ? 13.210 22.343 -12.653 1.00 35.23 59 PHE B CA 1
ATOM 1344 C C . PHE B 1 46 ? 14.304 21.294 -12.749 1.00 36.61 59 PHE B C 1
ATOM 1345 O O . PHE B 1 46 ? 14.517 20.533 -11.809 1.00 35.55 59 PHE B O 1
ATOM 1353 N N . CYS B 1 47 ? 14.972 21.244 -13.891 1.00 35.62 60 CYS B N 1
ATOM 1354 C CA . CYS B 1 47 ? 16.137 20.413 -14.049 1.00 36.04 60 CYS B CA 1
ATOM 1355 C C . CYS B 1 47 ? 17.301 21.198 -14.681 1.00 36.09 60 CYS B C 1
ATOM 1356 O O . CYS B 1 47 ? 17.106 21.945 -15.669 1.00 35.79 60 CYS B O 1
ATOM 1359 N N . VAL B 1 48 ? 18.499 21.004 -14.142 1.00 35.28 61 VAL B N 1
ATOM 1360 C CA . VAL B 1 48 ? 19.742 21.556 -14.648 1.00 36.03 61 VAL B CA 1
ATOM 1361 C C . VAL B 1 48 ? 20.626 20.406 -15.117 1.00 36.46 61 VAL B C 1
ATOM 1362 O O . VAL B 1 48 ? 20.955 19.540 -14.323 1.00 35.06 61 VAL B O 1
ATOM 1366 N N . LEU B 1 49 ? 20.997 20.395 -16.392 1.00 35.02 62 LEU B N 1
ATOM 1367 C CA . LEU B 1 49 ? 22.058 19.497 -16.795 1.00 35.68 62 LEU B CA 1
ATOM 1368 C C . LEU B 1 49 ? 23.340 20.258 -16.945 1.00 36.52 62 LEU B C 1
ATOM 1369 O O . LEU B 1 49 ? 23.407 21.288 -17.685 1.00 39.13 62 LEU B O 1
ATOM 1374 N N . ALA B 1 50 ? 24.397 19.693 -16.392 1.00 35.15 63 ALA B N 1
ATOM 1375 C CA . ALA B 1 50 ? 25.666 20.385 -16.369 1.00 35.06 63 ALA B CA 1
ATOM 1376 C C . ALA B 1 50 ? 26.798 19.564 -16.940 1.00 35.70 63 ALA B C 1
ATOM 1377 O O . ALA B 1 50 ? 27.082 18.440 -16.490 1.00 34.76 63 ALA B O 1
ATOM 1379 N N . ALA B 1 51 ? 27.451 20.148 -17.942 1.00 35.88 64 ALA B N 1
ATOM 1380 C CA . ALA B 1 51 ? 28.524 19.461 -18.649 1.00 36.66 64 ALA B CA 1
ATOM 1381 C C . ALA B 1 51 ? 29.560 20.457 -19.122 1.00 36.62 64 ALA B C 1
ATOM 1382 O O . ALA B 1 51 ? 29.208 21.498 -19.684 1.00 36.79 64 ALA B O 1
ATOM 1384 N N . ASP B 1 52 ? 30.831 20.151 -18.888 1.00 35.63 65 ASP B N 1
ATOM 1385 C CA . ASP B 1 52 ? 31.906 20.978 -19.410 1.00 36.64 65 ASP B CA 1
ATOM 1386 C C . ASP B 1 52 ? 32.292 20.464 -20.806 1.00 36.85 65 ASP B C 1
ATOM 1387 O O . ASP B 1 52 ? 31.661 19.516 -21.312 1.00 35.48 65 ASP B O 1
ATOM 1392 N N . GLU B 1 53 ? 33.284 21.100 -21.422 1.00 37.91 66 GLU B N 1
ATOM 1393 C CA . GLU B 1 53 ? 33.616 20.829 -22.816 1.00 39.71 66 GLU B CA 1
ATOM 1394 C C . GLU B 1 53 ? 34.065 19.385 -22.982 1.00 40.64 66 GLU B C 1
ATOM 1395 O O . GLU B 1 53 ? 33.605 18.679 -23.891 1.00 41.01 66 GLU B O 1
ATOM 1401 N N . GLU B 1 54 ? 34.929 18.943 -22.075 1.00 41.25 67 GLU B N 1
ATOM 1402 C CA . GLU B 1 54 ? 35.355 17.558 -22.038 1.00 42.76 67 GLU B CA 1
ATOM 1403 C C . GLU B 1 54 ? 34.203 16.559 -21.906 1.00 42.76 67 GLU B C 1
ATOM 1404 O O . GLU B 1 54 ? 34.185 15.564 -22.631 1.00 43.54 67 GLU B O 1
ATOM 1410 N N . ASP B 1 55 ? 33.265 16.814 -20.990 1.00 41.83 68 ASP B N 1
ATOM 1411 C CA . ASP B 1 55 ? 32.096 15.945 -20.784 1.00 41.98 68 ASP B CA 1
ATOM 1412 C C . ASP B 1 55 ? 31.409 15.538 -22.107 1.00 42.00 68 ASP B C 1
ATOM 1413 O O . ASP B 1 55 ? 30.719 14.520 -22.164 1.00 40.92 68 ASP B O 1
ATOM 1418 N N . GLU B 1 56 ? 31.596 16.348 -23.154 1.00 43.11 69 GLU B N 1
ATOM 1419 C CA . GLU B 1 56 ? 30.992 16.069 -24.485 1.00 43.62 69 GLU B CA 1
ATOM 1420 C C . GLU B 1 56 ? 31.393 14.716 -25.101 1.00 43.22 69 GLU B C 1
ATOM 1421 O O . GLU B 1 56 ? 30.621 14.148 -25.867 1.00 43.81 69 GLU B O 1
ATOM 1427 N N . GLY B 1 57 ? 32.575 14.199 -24.765 1.00 42.51 70 GLY B N 1
ATOM 1428 C CA . GLY B 1 57 ? 33.052 12.895 -25.275 1.00 41.54 70 GLY B CA 1
ATOM 1429 C C . GLY B 1 57 ? 32.765 11.689 -24.375 1.00 40.55 70 GLY B C 1
ATOM 1430 O O . GLY B 1 57 ? 33.202 10.553 -24.676 1.00 40.16 70 GLY B O 1
ATOM 1431 N N . ASP B 1 58 ? 32.053 11.949 -23.266 1.00 39.17 71 ASP B N 1
ATOM 1432 C CA . ASP B 1 58 ? 31.622 10.920 -22.313 1.00 37.66 71 ASP B CA 1
ATOM 1433 C C . ASP B 1 58 ? 30.249 10.439 -22.775 1.00 35.29 71 ASP B C 1
ATOM 1434 O O . ASP B 1 58 ? 29.207 10.979 -22.427 1.00 34.81 71 ASP B O 1
ATOM 1439 N N . ILE B 1 59 ? 30.276 9.439 -23.656 1.00 34.76 72 ILE B N 1
ATOM 1440 C CA . ILE B 1 59 ? 29.059 9.005 -24.291 1.00 32.78 72 ILE B CA 1
ATOM 1441 C C . ILE B 1 59 ? 27.994 8.544 -23.315 1.00 30.89 72 ILE B C 1
ATOM 1442 O O . ILE B 1 59 ? 26.870 8.881 -23.495 1.00 30.02 72 ILE B O 1
ATOM 1447 N N . ALA B 1 60 ? 28.346 7.701 -22.350 1.00 30.57 73 ALA B N 1
ATOM 1448 C CA . ALA B 1 60 ? 27.362 7.218 -21.392 1.00 31.41 73 ALA B CA 1
ATOM 1449 C C . ALA B 1 60 ? 26.678 8.401 -20.667 1.00 32.03 73 ALA B C 1
ATOM 1450 O O . ALA B 1 60 ? 25.458 8.445 -20.518 1.00 31.26 73 ALA B O 1
ATOM 1452 N N . LEU B 1 61 ? 27.466 9.403 -20.319 1.00 32.60 74 LEU B N 1
ATOM 1453 C CA . LEU B 1 61 ? 26.918 10.604 -19.676 1.00 33.66 74 LEU B CA 1
ATOM 1454 C C . LEU B 1 61 ? 25.915 11.340 -20.561 1.00 32.28 74 LEU B C 1
ATOM 1455 O O . LEU B 1 61 ? 24.814 11.667 -20.130 1.00 32.94 74 LEU B O 1
ATOM 1460 N N . GLN B 1 62 ? 26.317 11.585 -21.817 1.00 32.51 75 GLN B N 1
ATOM 1461 C CA . GLN B 1 62 ? 25.470 12.262 -22.759 1.00 32.81 75 GLN B CA 1
ATOM 1462 C C . GLN B 1 62 ? 24.210 11.473 -23.033 1.00 32.34 75 GLN B C 1
ATOM 1463 O O . GLN B 1 62 ? 23.148 12.061 -23.210 1.00 32.44 75 GLN B O 1
ATOM 1469 N N . ILE B 1 63 ? 24.314 10.133 -23.119 1.00 32.42 76 ILE B N 1
ATOM 1470 C CA . ILE B 1 63 ? 23.097 9.352 -23.271 1.00 31.99 76 ILE B CA 1
ATOM 1471 C C . ILE B 1 63 ? 22.153 9.494 -22.050 1.00 31.57 76 ILE B C 1
ATOM 1472 O O . ILE B 1 63 ? 20.928 9.642 -22.230 1.00 30.52 76 ILE B O 1
ATOM 1477 N N A HIS B 1 64 ? 22.714 9.426 -20.840 0.50 31.80 77 HIS B N 1
ATOM 1478 N N B HIS B 1 64 ? 22.709 9.450 -20.833 0.50 31.78 77 HIS B N 1
ATOM 1479 C CA A HIS B 1 64 ? 21.933 9.678 -19.629 0.50 32.44 77 HIS B CA 1
ATOM 1480 C CA B HIS B 1 64 ? 21.914 9.693 -19.616 0.50 32.46 77 HIS B CA 1
ATOM 1481 C C A HIS B 1 64 ? 21.213 11.029 -19.788 0.50 32.48 77 HIS B C 1
ATOM 1482 C C B HIS B 1 64 ? 21.226 11.059 -19.691 0.50 32.49 77 HIS B C 1
ATOM 1483 O O A HIS B 1 64 ? 19.987 11.105 -19.686 0.50 33.08 77 HIS B O 1
ATOM 1484 O O B HIS B 1 64 ? 20.033 11.185 -19.388 0.50 33.58 77 HIS B O 1
ATOM 1497 N N . PHE B 1 65 ? 21.976 12.058 -20.149 1.00 33.67 78 PHE B N 1
ATOM 1498 C CA . PHE B 1 65 ? 21.405 13.402 -20.416 1.00 33.79 78 PHE B CA 1
ATOM 1499 C C . PHE B 1 65 ? 20.240 13.379 -21.398 1.00 33.93 78 PHE B C 1
ATOM 1500 O O . PHE B 1 65 ? 19.176 13.944 -21.153 1.00 34.91 78 PHE B O 1
ATOM 1508 N N . THR B 1 66 ? 20.445 12.699 -22.534 1.00 32.72 79 THR B N 1
ATOM 1509 C CA . THR B 1 66 ? 19.410 12.610 -23.544 1.00 32.87 79 THR B CA 1
ATOM 1510 C C . THR B 1 66 ? 18.110 12.024 -23.011 1.00 32.15 79 THR B C 1
ATOM 1511 O O . THR B 1 66 ? 17.025 12.533 -23.277 1.00 31.65 79 THR B O 1
ATOM 1515 N N . LEU B 1 67 ? 18.216 10.956 -22.202 1.00 30.96 80 LEU B N 1
ATOM 1516 C CA . LEU B 1 67 ? 17.025 10.351 -21.631 1.00 30.96 80 LEU B CA 1
ATOM 1517 C C . LEU B 1 67 ? 16.306 11.291 -20.621 1.00 30.77 80 LEU B C 1
ATOM 1518 O O . LEU B 1 67 ? 15.085 11.410 -20.651 1.00 30.55 80 LEU B O 1
ATOM 1523 N N . ILE B 1 68 ? 17.095 11.914 -19.770 1.00 32.59 81 ILE B N 1
ATOM 1524 C CA . ILE B 1 68 ? 16.597 12.877 -18.765 1.00 32.76 81 ILE B CA 1
ATOM 1525 C C . ILE B 1 68 ? 15.905 14.077 -19.477 1.00 33.03 81 ILE B C 1
ATOM 1526 O O . ILE B 1 68 ? 14.767 14.436 -19.156 1.00 33.35 81 ILE B O 1
ATOM 1531 N N . GLN B 1 69 ? 16.590 14.604 -20.481 1.00 33.98 82 GLN B N 1
ATOM 1532 C CA . GLN B 1 69 ? 16.072 15.731 -21.264 1.00 33.79 82 GLN B CA 1
ATOM 1533 C C . GLN B 1 69 ? 14.773 15.375 -21.948 1.00 33.59 82 GLN B C 1
ATOM 1534 O O . GLN B 1 69 ? 13.794 16.115 -21.876 1.00 34.74 82 GLN B O 1
ATOM 1540 N N . ALA B 1 70 ? 14.731 14.235 -22.664 1.00 32.61 83 ALA B N 1
ATOM 1541 C CA . ALA B 1 70 ? 13.513 13.829 -23.339 1.00 33.41 83 ALA B CA 1
ATOM 1542 C C . ALA B 1 70 ? 12.370 13.672 -22.350 1.00 33.92 83 ALA B C 1
ATOM 1543 O O . ALA B 1 70 ? 11.247 14.068 -22.617 1.00 33.34 83 ALA B O 1
ATOM 1545 N N . PHE B 1 71 ? 12.669 13.096 -21.187 1.00 33.68 84 PHE B N 1
ATOM 1546 C CA . PHE B 1 71 ? 11.638 12.949 -20.168 1.00 34.90 84 PHE B CA 1
ATOM 1547 C C . PHE B 1 71 ? 11.112 14.334 -19.675 1.00 33.73 84 PHE B C 1
ATOM 1548 O O . PHE B 1 71 ? 9.907 14.539 -19.601 1.00 34.38 84 PHE B O 1
ATOM 1556 N N . CYS B 1 72 ? 12.023 15.244 -19.346 1.00 35.20 85 CYS B N 1
ATOM 1557 C CA . CYS B 1 72 ? 11.636 16.582 -18.934 1.00 34.95 85 CYS B CA 1
ATOM 1558 C C . CYS B 1 72 ? 10.744 17.268 -19.974 1.00 35.44 85 CYS B C 1
ATOM 1559 O O . CYS B 1 72 ? 9.661 17.770 -19.640 1.00 35.06 85 CYS B O 1
ATOM 1562 N N . CYS B 1 73 ? 11.182 17.237 -21.232 1.00 35.12 86 CYS B N 1
ATOM 1563 C CA . CYS B 1 73 ? 10.401 17.845 -22.314 1.00 36.95 86 CYS B CA 1
ATOM 1564 C C . CYS B 1 73 ? 9.012 17.209 -22.491 1.00 37.02 86 CYS B C 1
ATOM 1565 O O . CYS B 1 73 ? 8.019 17.920 -22.610 1.00 37.03 86 CYS B O 1
ATOM 1568 N N . GLU B 1 74 ? 8.941 15.871 -22.501 1.00 38.10 87 GLU B N 1
ATOM 1569 C CA . GLU B 1 74 ? 7.679 15.114 -22.578 1.00 39.34 87 GLU B CA 1
ATOM 1570 C C . GLU B 1 74 ? 6.719 15.395 -21.409 1.00 39.07 87 GLU B C 1
ATOM 1571 O O . GLU B 1 74 ? 5.509 15.229 -21.537 1.00 38.97 87 GLU B O 1
ATOM 1577 N N . ASN B 1 75 ? 7.263 15.823 -20.277 1.00 39.31 88 ASN B N 1
ATOM 1578 C CA . ASN B 1 75 ? 6.468 16.004 -19.068 1.00 39.52 88 ASN B CA 1
ATOM 1579 C C . ASN B 1 75 ? 6.381 17.459 -18.607 1.00 39.68 88 ASN B C 1
ATOM 1580 O O . ASN B 1 75 ? 5.960 17.740 -17.482 1.00 39.93 88 ASN B O 1
ATOM 1585 N N . ASP B 1 76 ? 6.756 18.368 -19.512 1.00 39.49 89 ASP B N 1
ATOM 1586 C CA . ASP B 1 76 ? 6.666 19.819 -19.320 1.00 39.43 89 ASP B CA 1
ATOM 1587 C C . ASP B 1 76 ? 7.406 20.305 -18.069 1.00 38.66 89 ASP B C 1
ATOM 1588 O O . ASP B 1 76 ? 6.927 21.180 -17.327 1.00 39.12 89 ASP B O 1
ATOM 1593 N N . ILE B 1 77 ? 8.567 19.703 -17.848 1.00 37.07 90 ILE B N 1
ATOM 1594 C CA . ILE B 1 77 ? 9.469 20.091 -16.780 1.00 36.56 90 ILE B CA 1
ATOM 1595 C C . ILE B 1 77 ? 10.488 21.023 -17.397 1.00 35.88 90 ILE B C 1
ATOM 1596 O O . ILE B 1 77 ? 11.210 20.646 -18.341 1.00 35.67 90 ILE B O 1
ATOM 1601 N N . ASP B 1 78 ? 10.518 22.255 -16.882 1.00 35.11 91 ASP B N 1
ATOM 1602 C CA . ASP B 1 78 ? 11.539 23.205 -17.274 1.00 35.51 91 ASP B CA 1
ATOM 1603 C C . ASP B 1 78 ? 12.972 22.657 -17.104 1.00 35.50 91 ASP B C 1
ATOM 1604 O O . ASP B 1 78 ? 13.349 22.124 -16.043 1.00 34.60 91 ASP B O 1
ATOM 1609 N N . ILE B 1 79 ? 13.784 22.805 -18.147 1.00 35.08 92 ILE B N 1
ATOM 1610 C CA . ILE B 1 79 ? 15.143 22.292 -18.108 1.00 35.70 92 ILE B CA 1
ATOM 1611 C C . ILE B 1 79 ? 16.103 23.221 -18.822 1.00 35.77 92 ILE B C 1
ATOM 1612 O O . ILE B 1 79 ? 15.761 23.788 -19.881 1.00 35.22 92 ILE B O 1
ATOM 1617 N N . VAL B 1 80 ? 17.294 23.370 -18.247 1.00 35.63 93 VAL B N 1
ATOM 1618 C CA . VAL B 1 80 ? 18.349 24.175 -18.832 1.00 35.74 93 VAL B CA 1
ATOM 1619 C C . VAL B 1 80 ? 19.688 23.428 -18.748 1.00 37.26 93 VAL B C 1
ATOM 1620 O O . VAL B 1 80 ? 19.832 22.397 -18.034 1.00 36.47 93 VAL B O 1
ATOM 1624 N N . ARG B 1 81 ? 20.652 23.957 -19.493 1.00 36.98 94 ARG B N 1
ATOM 1625 C CA . ARG B 1 81 ? 22.041 23.515 -19.505 1.00 37.96 94 ARG B CA 1
ATOM 1626 C C . ARG B 1 81 ? 22.946 24.531 -18.875 1.00 38.35 94 ARG B C 1
ATOM 1627 O O . ARG B 1 81 ? 22.838 25.728 -19.145 1.00 38.86 94 ARG B O 1
ATOM 1635 N N . VAL B 1 82 ? 23.918 24.035 -18.115 1.00 37.94 95 VAL B N 1
ATOM 1636 C CA . VAL B 1 82 ? 24.961 24.839 -17.535 1.00 38.01 95 VAL B CA 1
ATOM 1637 C C . VAL B 1 82 ? 26.312 24.244 -17.973 1.00 38.16 95 VAL B C 1
ATOM 1638 O O . VAL B 1 82 ? 26.528 23.027 -17.862 1.00 39.60 95 VAL B O 1
ATOM 1642 N N . GLY B 1 83 ? 27.187 25.076 -18.522 1.00 37.60 96 GLY B N 1
ATOM 1643 C CA . GLY B 1 83 ? 28.508 24.639 -18.954 1.00 38.32 96 GLY B CA 1
ATOM 1644 C C . GLY B 1 83 ? 29.620 24.874 -17.943 1.00 39.33 96 GLY B C 1
ATOM 1645 O O . GLY B 1 83 ? 30.711 24.320 -18.084 1.00 39.59 96 GLY B O 1
ATOM 1646 N N . ASP B 1 84 ? 29.365 25.752 -16.965 1.00 40.18 97 ASP B N 1
ATOM 1647 C CA . ASP B 1 84 ? 30.325 26.068 -15.899 1.00 40.77 97 ASP B CA 1
ATOM 1648 C C . ASP B 1 84 ? 30.046 25.152 -14.693 1.00 41.52 97 ASP B C 1
ATOM 1649 O O . ASP B 1 84 ? 29.398 25.560 -13.713 1.00 42.13 97 ASP B O 1
ATOM 1654 N N . VAL B 1 85 ? 30.525 23.917 -14.795 1.00 41.62 98 VAL B N 1
ATOM 1655 C CA . VAL B 1 85 ? 30.290 22.883 -13.786 1.00 42.70 98 VAL B CA 1
ATOM 1656 C C . VAL B 1 85 ? 31.068 23.220 -12.494 1.00 42.36 98 VAL B C 1
ATOM 1657 O O . VAL B 1 85 ? 30.603 22.914 -11.385 1.00 42.29 98 VAL B O 1
ATOM 1661 N N . GLN B 1 86 ? 32.240 23.832 -12.661 1.00 41.96 99 GLN B N 1
ATOM 1662 C CA . GLN B 1 86 ? 33.008 24.389 -11.530 1.00 42.59 99 GLN B CA 1
ATOM 1663 C C . GLN B 1 86 ? 32.182 25.368 -10.714 1.00 42.32 99 GLN B C 1
ATOM 1664 O O . GLN B 1 86 ? 32.072 25.220 -9.494 1.00 42.14 99 GLN B O 1
ATOM 1670 N N . ARG B 1 87 ? 31.605 26.366 -11.381 1.00 41.74 100 ARG B N 1
ATOM 1671 C CA . ARG B 1 87 ? 30.846 27.406 -10.693 1.00 41.91 100 ARG B CA 1
ATOM 1672 C C . ARG B 1 87 ? 29.570 26.835 -10.067 1.00 41.07 100 ARG B C 1
ATOM 1673 O O . ARG B 1 87 ? 29.162 27.258 -8.985 1.00 40.77 100 ARG B O 1
ATOM 1681 N N . LEU B 1 88 ? 28.969 25.849 -10.727 1.00 40.60 101 LEU B N 1
ATOM 1682 C CA . LEU B 1 88 ? 27.787 25.189 -10.182 1.00 39.62 101 LEU B CA 1
ATOM 1683 C C . LEU B 1 88 ? 28.125 24.458 -8.876 1.00 39.35 101 LEU B C 1
ATOM 1684 O O . LEU B 1 88 ? 27.390 24.561 -7.903 1.00 39.02 101 LEU B O 1
ATOM 1689 N N . ALA B 1 89 ? 29.219 23.700 -8.887 1.00 39.32 102 ALA B N 1
ATOM 1690 C CA . ALA B 1 89 ? 29.683 23.006 -7.679 1.00 40.37 102 ALA B CA 1
ATOM 1691 C C . ALA B 1 89 ? 30.035 24.009 -6.566 1.00 40.36 102 ALA B C 1
ATOM 1692 O O . ALA B 1 89 ? 29.680 23.802 -5.399 1.00 41.63 102 ALA B O 1
ATOM 1694 N N . ALA B 1 90 ? 30.705 25.108 -6.921 1.00 39.94 103 ALA B N 1
ATOM 1695 C CA . ALA B 1 90 ? 31.040 26.156 -5.959 1.00 39.87 103 ALA B CA 1
ATOM 1696 C C . ALA B 1 90 ? 29.809 26.804 -5.307 1.00 39.76 103 ALA B C 1
ATOM 1697 O O . ALA B 1 90 ? 29.894 27.285 -4.164 1.00 39.89 103 ALA B O 1
ATOM 1699 N N . ILE B 1 91 ? 28.685 26.821 -6.028 1.00 39.41 104 ILE B N 1
ATOM 1700 C CA . ILE B 1 91 ? 27.404 27.311 -5.507 1.00 39.52 104 ILE B CA 1
ATOM 1701 C C . ILE B 1 91 ? 26.783 26.340 -4.499 1.00 39.96 104 ILE B C 1
ATOM 1702 O O . ILE B 1 91 ? 26.473 26.737 -3.369 1.00 39.90 104 ILE B O 1
ATOM 1707 N N . VAL B 1 92 ? 26.625 25.077 -4.885 1.00 39.81 105 VAL B N 1
ATOM 1708 C CA . VAL B 1 92 ? 25.934 24.128 -4.012 1.00 41.49 105 VAL B CA 1
ATOM 1709 C C . VAL B 1 92 ? 26.843 23.606 -2.872 1.00 42.02 105 VAL B C 1
ATOM 1710 O O . VAL B 1 92 ? 26.342 23.113 -1.857 1.00 43.02 105 VAL B O 1
ATOM 1714 N N . GLY B 1 93 ? 28.161 23.761 -3.038 1.00 42.32 106 GLY B N 1
ATOM 1715 C CA . GLY B 1 93 ? 29.143 23.487 -1.979 1.00 42.66 106 GLY B CA 1
ATOM 1716 C C . GLY B 1 93 ? 29.215 24.578 -0.930 1.00 43.07 106 GLY B C 1
ATOM 1717 O O . GLY B 1 93 ? 29.435 25.748 -1.245 1.00 43.19 106 GLY B O 1
ATOM 1718 N N . ASP B 1 103 ? 31.568 15.602 -10.564 1.00 50.46 116 ASP B N 1
ATOM 1719 C CA . ASP B 1 103 ? 30.237 15.476 -11.167 1.00 50.47 116 ASP B CA 1
ATOM 1720 C C . ASP B 1 103 ? 29.306 16.659 -10.802 1.00 50.11 116 ASP B C 1
ATOM 1721 O O . ASP B 1 103 ? 29.732 17.801 -10.968 1.00 50.97 116 ASP B O 1
ATOM 1726 N N . LEU B 1 104 ? 28.087 16.408 -10.278 1.00 48.71 117 LEU B N 1
ATOM 1727 C CA . LEU B 1 104 ? 26.975 17.402 -10.221 1.00 47.00 117 LEU B CA 1
ATOM 1728 C C . LEU B 1 104 ? 26.387 17.615 -11.626 1.00 44.45 117 LEU B C 1
ATOM 1729 O O . LEU B 1 104 ? 25.925 18.709 -12.019 1.00 44.40 117 LEU B O 1
ATOM 1734 N N . HIS B 1 105 ? 26.379 16.536 -12.382 1.00 41.06 118 HIS B N 1
ATOM 1735 C CA . HIS B 1 105 ? 25.947 16.605 -13.765 1.00 38.05 118 HIS B CA 1
ATOM 1736 C C . HIS B 1 105 ? 24.463 16.822 -13.981 1.00 36.67 118 HIS B C 1
ATOM 1737 O O . HIS B 1 105 ? 24.045 17.282 -15.045 1.00 35.36 118 HIS B O 1
ATOM 1744 N N . CYS B 1 106 ? 23.654 16.522 -12.963 1.00 36.00 119 CYS B N 1
ATOM 1745 C CA . CYS B 1 106 ? 22.223 16.773 -13.022 1.00 35.13 119 CYS B CA 1
ATOM 1746 C C . CYS B 1 106 ? 21.748 17.212 -11.640 1.00 35.21 119 CYS B C 1
ATOM 1747 O O . CYS B 1 106 ? 22.192 16.662 -10.616 1.00 34.41 119 CYS B O 1
ATOM 1750 N N . ILE B 1 107 ? 20.881 18.224 -11.643 1.00 34.11 120 ILE B N 1
ATOM 1751 C CA . ILE B 1 107 ? 20.246 18.678 -10.411 1.00 34.61 120 ILE B CA 1
ATOM 1752 C C . ILE B 1 107 ? 18.778 18.844 -10.724 1.00 34.27 120 ILE B C 1
ATOM 1753 O O . ILE B 1 107 ? 18.422 19.466 -11.754 1.00 35.31 120 ILE B O 1
ATOM 1758 N N . LEU B 1 108 ? 17.938 18.256 -9.871 1.00 32.57 121 LEU B N 1
ATOM 1759 C CA . LEU B 1 108 ? 16.507 18.465 -9.930 1.00 33.05 121 LEU B CA 1
ATOM 1760 C C . LEU B 1 108 ? 16.109 19.389 -8.783 1.00 33.98 121 LEU B C 1
ATOM 1761 O O . LEU B 1 108 ? 16.632 19.256 -7.665 1.00 32.70 121 LEU B O 1
ATOM 1766 N N . ILE B 1 109 ? 15.136 20.259 -9.045 1.00 34.66 122 ILE B N 1
ATOM 1767 C CA . ILE B 1 109 ? 14.544 21.098 -7.996 1.00 34.15 122 ILE B CA 1
ATOM 1768 C C . ILE B 1 109 ? 13.095 20.667 -7.906 1.00 35.62 122 ILE B C 1
ATOM 1769 O O . ILE B 1 109 ? 12.373 20.659 -8.921 1.00 35.62 122 ILE B O 1
AT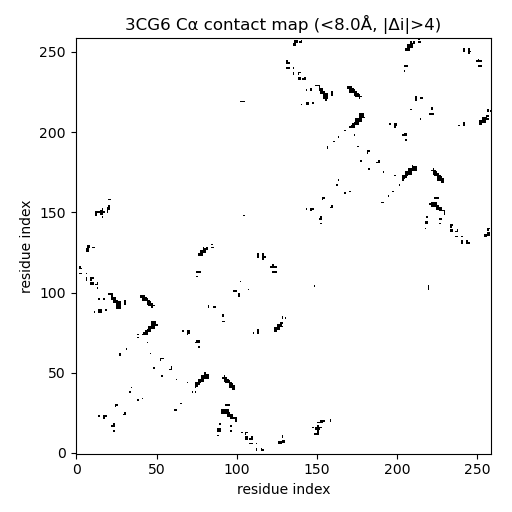OM 1774 N N . SER B 1 110 ? 12.680 20.275 -6.709 1.00 35.58 123 SER B N 1
ATOM 1775 C CA . SER B 1 110 ? 11.288 19.926 -6.446 1.00 37.27 123 SER B CA 1
ATOM 1776 C C . SER B 1 110 ? 10.512 20.999 -5.670 1.00 38.82 123 SER B C 1
ATOM 1777 O O . SER B 1 110 ? 11.113 21.896 -5.034 1.00 39.45 123 SER B O 1
ATOM 1780 N N . ASN B 1 111 ? 9.181 20.928 -5.704 1.00 40.54 124 ASN B N 1
ATOM 1781 C CA . ASN B 1 111 ? 8.375 21.843 -4.869 1.00 42.63 124 ASN B CA 1
ATOM 1782 C C . ASN B 1 111 ? 8.536 21.400 -3.414 1.00 43.42 124 ASN B C 1
ATOM 1783 O O . ASN B 1 111 ? 8.578 20.190 -3.167 1.00 43.15 124 ASN B O 1
ATOM 1788 N N . PRO B 1 112 ? 8.660 22.360 -2.462 1.00 44.35 125 PRO B N 1
ATOM 1789 C CA . PRO B 1 112 ? 8.789 21.978 -1.032 1.00 45.13 125 PRO B CA 1
ATOM 1790 C C . PRO B 1 112 ? 7.557 21.306 -0.413 1.00 45.94 125 PRO B C 1
ATOM 1791 O O . PRO B 1 112 ? 6.425 21.646 -0.759 1.00 47.01 125 PRO B O 1
ATOM 1795 N N . LYS B 1 118 ? 6.083 31.097 -2.415 1.00 45.26 131 LYS B N 1
ATOM 1796 C CA . LYS B 1 118 ? 6.125 31.727 -3.741 1.00 44.88 131 LYS B CA 1
ATOM 1797 C C . LYS B 1 118 ? 7.571 32.088 -4.094 1.00 44.07 131 LYS B C 1
ATOM 1798 O O . LYS B 1 118 ? 8.235 32.811 -3.343 1.00 44.32 131 LYS B O 1
ATOM 1804 N N . ASP B 1 119 ? 8.068 31.572 -5.218 1.00 42.44 132 ASP B N 1
ATOM 1805 C CA . ASP B 1 119 ? 9.487 31.732 -5.504 1.00 39.53 132 ASP B CA 1
ATOM 1806 C C . ASP B 1 119 ? 9.751 32.565 -6.751 1.00 37.48 132 ASP B C 1
ATOM 1807 O O . ASP B 1 119 ? 9.668 32.042 -7.871 1.00 35.40 132 ASP B O 1
ATOM 1812 N N . PRO B 1 120 ? 10.067 33.862 -6.557 1.00 35.57 133 PRO B N 1
ATOM 1813 C CA . PRO B 1 120 ? 10.361 34.727 -7.699 1.00 34.63 133 PRO B CA 1
ATOM 1814 C C . PRO B 1 120 ? 11.469 34.206 -8.600 1.00 33.25 133 PRO B C 1
ATOM 1815 O O . PRO B 1 120 ? 11.372 34.414 -9.804 1.00 32.96 133 PRO B O 1
ATOM 1819 N N . ALA B 1 121 ? 12.517 33.596 -8.028 1.00 32.22 134 ALA B N 1
ATOM 1820 C CA . ALA B 1 121 ? 13.629 33.100 -8.855 1.00 32.92 134 ALA B CA 1
ATOM 1821 C C . ALA B 1 121 ? 13.137 31.995 -9.768 1.00 32.06 134 ALA B C 1
ATOM 1822 O O . ALA B 1 121 ? 13.472 32.000 -10.971 1.00 31.10 134 ALA B O 1
ATOM 1824 N N . LEU B 1 122 ? 12.312 31.088 -9.222 1.00 30.72 135 LEU B N 1
ATOM 1825 C CA . LEU B 1 122 ? 11.711 30.033 -10.078 1.00 32.66 135 LEU B CA 1
ATOM 1826 C C . LEU B 1 122 ? 10.783 30.641 -11.153 1.00 31.53 135 LEU B C 1
ATOM 1827 O O . LEU B 1 122 ? 10.833 30.247 -12.332 1.00 31.84 135 LEU B O 1
ATOM 1832 N N . GLU B 1 123 ? 9.976 31.633 -10.757 1.00 31.83 136 GLU B N 1
ATOM 1833 C CA . GLU B 1 123 ? 9.098 32.324 -11.703 1.00 31.85 136 GLU B CA 1
ATOM 1834 C C . GLU B 1 123 ? 9.909 32.928 -12.832 1.00 31.90 136 GLU B C 1
ATOM 1835 O O . GLU B 1 123 ? 9.512 32.839 -13.983 1.00 31.78 136 GLU B O 1
ATOM 1841 N N . LYS B 1 124 ? 11.048 33.535 -12.504 1.00 31.48 137 LYS B N 1
ATOM 1842 C CA . LYS B 1 124 ? 11.838 34.190 -13.560 1.00 31.16 137 LYS B CA 1
ATOM 1843 C C . LYS B 1 124 ? 12.428 33.131 -14.490 1.00 30.29 137 LYS B C 1
ATOM 1844 O O . LYS B 1 124 ? 12.524 33.316 -15.709 1.00 28.89 137 LYS B O 1
ATOM 1850 N N . LEU B 1 125 ? 12.846 32.007 -13.907 1.00 29.68 138 LEU B N 1
ATOM 1851 C CA . LEU B 1 125 ? 13.462 30.977 -14.720 1.00 30.18 138 LEU B CA 1
ATOM 1852 C C . LEU B 1 125 ? 12.432 30.331 -15.598 1.00 30.72 138 LEU B C 1
ATOM 1853 O O . LEU B 1 125 ? 12.727 29.973 -16.760 1.00 31.61 138 LEU B O 1
ATOM 1858 N N . SER B 1 126 ? 11.219 30.182 -15.075 1.00 31.69 139 SER B N 1
ATOM 1859 C CA . SER B 1 126 ? 10.116 29.599 -15.833 1.00 34.78 139 SER B CA 1
ATOM 1860 C C . SER B 1 126 ? 9.834 30.461 -17.062 1.00 34.79 139 SER B C 1
ATOM 1861 O O . SER B 1 126 ? 9.664 29.948 -18.196 1.00 35.29 139 SER B O 1
ATOM 1864 N N . LEU B 1 127 ? 9.839 31.760 -16.824 1.00 33.94 140 LEU B N 1
ATOM 1865 C CA . LEU B 1 127 ? 9.622 32.726 -17.908 1.00 34.95 140 LEU B CA 1
ATOM 1866 C C . LEU B 1 127 ? 10.762 32.647 -18.939 1.00 34.92 140 LEU B C 1
ATOM 1867 O O . LEU B 1 127 ? 10.488 32.606 -20.160 1.00 34.38 140 LEU B O 1
ATOM 1872 N N . PHE B 1 128 ? 12.013 32.620 -18.458 1.00 34.81 141 PHE B N 1
ATOM 1873 C CA . PHE B 1 128 ? 13.221 32.442 -19.291 1.00 34.53 141 PHE B CA 1
ATOM 1874 C C . PHE B 1 128 ? 13.078 31.235 -20.217 1.00 34.75 141 PHE B C 1
ATOM 1875 O O . PHE B 1 128 ? 13.331 31.328 -21.433 1.00 33.48 141 PHE B O 1
ATOM 1883 N N . CYS B 1 129 ? 12.697 30.098 -19.638 1.00 33.75 142 CYS B N 1
ATOM 1884 C CA . CYS B 1 129 ? 12.435 28.884 -20.453 1.00 34.92 142 CYS B CA 1
ATOM 1885 C C . CYS B 1 129 ? 11.288 29.059 -21.467 1.00 35.56 142 CYS B C 1
ATOM 1886 O O . CYS B 1 129 ? 11.413 28.651 -22.632 1.00 34.94 142 CYS B O 1
ATOM 1889 N N . GLU B 1 130 ? 10.183 29.665 -21.025 1.00 35.69 143 GLU B N 1
ATOM 1890 C CA . GLU B 1 130 ? 9.070 30.053 -21.903 1.00 37.22 143 GLU B CA 1
ATOM 1891 C C . GLU B 1 130 ? 9.541 30.940 -23.064 1.00 36.72 143 GLU B C 1
ATOM 1892 O O . GLU B 1 130 ? 9.194 30.687 -24.226 1.00 38.54 143 GLU B O 1
ATOM 1898 N N . GLU B 1 131 ? 10.332 31.966 -22.755 1.00 36.91 144 GLU B N 1
ATOM 1899 C CA . GLU B 1 131 ? 10.853 32.888 -23.774 1.00 36.52 144 GLU B CA 1
ATOM 1900 C C . GLU B 1 131 ? 11.736 32.147 -24.774 1.00 36.47 144 GLU B C 1
ATOM 1901 O O . GLU B 1 131 ? 11.646 32.401 -25.979 1.00 35.19 144 GLU B O 1
ATOM 1907 N N . SER B 1 132 ? 12.606 31.280 -24.260 1.00 36.25 145 SER B N 1
ATOM 1908 C CA . SER B 1 132 ? 13.495 30.444 -25.104 1.00 36.76 145 SER B CA 1
ATOM 1909 C C . SER B 1 132 ? 12.711 29.593 -26.081 1.00 37.98 145 SER B C 1
ATOM 1910 O O . SER B 1 132 ? 13.044 29.524 -27.278 1.00 37.27 145 SER B O 1
ATOM 1913 N N . ARG B 1 133 ? 11.665 28.946 -25.582 1.00 38.34 146 ARG B N 1
ATOM 1914 C CA . ARG B 1 133 ? 10.767 28.181 -26.436 1.00 39.58 146 ARG B CA 1
ATOM 1915 C C . ARG B 1 133 ? 10.134 29.013 -27.560 1.00 40.21 146 ARG B C 1
ATOM 1916 O O . ARG B 1 133 ? 9.909 28.486 -28.666 1.00 40.48 146 ARG B O 1
ATOM 1924 N N . SER B 1 134 ? 9.870 30.298 -27.284 1.00 40.16 147 SER B N 1
ATOM 1925 C CA . SER B 1 134 ? 9.292 31.223 -28.270 1.00 40.58 147 SER B CA 1
ATOM 1926 C C . SER B 1 134 ? 10.196 31.487 -29.473 1.00 40.21 147 SER B C 1
ATOM 1927 O O . SER B 1 134 ? 9.702 31.880 -30.526 1.00 39.83 147 SER B O 1
ATOM 1930 N N . PHE B 1 135 ? 11.508 31.295 -29.331 1.00 39.84 148 PHE B N 1
ATOM 1931 C CA . PHE B 1 135 ? 12.350 31.326 -30.530 1.00 39.84 148 PHE B CA 1
ATOM 1932 C C . PHE B 1 135 ? 12.979 29.967 -30.828 1.00 38.61 148 PHE B C 1
ATOM 1933 O O . PHE B 1 135 ? 14.036 29.882 -31.466 1.00 39.40 148 PHE B O 1
ATOM 1941 N N . ASN B 1 136 ? 12.269 28.919 -30.405 1.00 36.53 149 ASN B N 1
ATOM 1942 C CA . ASN B 1 136 ? 12.538 27.537 -30.774 1.00 36.24 149 ASN B CA 1
ATOM 1943 C C . ASN B 1 136 ? 13.800 26.945 -30.129 1.00 35.94 149 ASN B C 1
ATOM 1944 O O . ASN B 1 136 ? 14.382 25.998 -30.650 1.00 34.95 149 ASN B O 1
ATOM 1949 N N . ASP B 1 137 ? 14.195 27.493 -28.973 1.00 34.91 150 ASP B N 1
ATOM 1950 C CA . ASP B 1 137 ? 15.354 27.023 -28.229 1.00 35.61 150 ASP B CA 1
ATOM 1951 C C . ASP B 1 137 ? 14.792 26.257 -27.038 1.00 35.64 150 ASP B C 1
ATOM 1952 O O . ASP B 1 137 ? 14.541 26.822 -25.983 1.00 35.08 150 ASP B O 1
ATOM 1957 N N . TRP B 1 138 ? 14.575 24.966 -27.245 1.00 36.03 151 TRP B N 1
ATOM 1958 C CA . TRP B 1 138 ? 13.861 24.126 -26.300 1.00 36.91 151 TRP B CA 1
ATOM 1959 C C . TRP B 1 138 ? 14.615 23.866 -24.981 1.00 37.25 151 TRP B C 1
ATOM 1960 O O . TRP B 1 138 ? 13.980 23.695 -23.946 1.00 39.35 151 TRP B O 1
ATOM 1971 N N . VAL B 1 139 ? 15.951 23.822 -24.995 1.00 36.37 152 VAL B N 1
ATOM 1972 C CA . VAL B 1 139 ? 16.729 23.556 -23.771 1.00 35.43 152 VAL B CA 1
ATOM 1973 C C . VAL B 1 139 ? 17.882 24.555 -23.735 1.00 34.80 152 VAL B C 1
ATOM 1974 O O . VAL B 1 139 ? 18.985 24.290 -24.248 1.00 34.68 152 VAL B O 1
ATOM 1978 N N . PRO B 1 140 ? 17.589 25.757 -23.216 1.00 33.11 153 PRO B N 1
ATOM 1979 C CA . PRO B 1 140 ? 18.563 26.838 -23.300 1.00 33.57 153 PRO B CA 1
ATOM 1980 C C . PRO B 1 140 ? 19.728 26.670 -22.320 1.00 33.16 153 PRO B C 1
ATOM 1981 O O . PRO B 1 140 ? 19.585 25.993 -21.257 1.00 34.31 153 PRO B O 1
ATOM 1985 N N A SER B 1 141 ? 20.850 27.295 -22.685 0.50 33.98 154 SER B N 1
ATOM 1986 N N B SER B 1 141 ? 20.861 27.274 -22.667 0.50 33.93 154 SER B N 1
ATOM 1987 C CA A SER B 1 141 ? 22.042 27.456 -21.850 0.50 33.77 154 SER B CA 1
ATOM 1988 C CA B SER B 1 141 ? 21.999 27.376 -21.764 0.50 33.59 154 SER B CA 1
ATOM 1989 C C A SER B 1 141 ? 21.852 28.648 -20.897 0.50 33.46 154 SER B C 1
ATOM 1990 C C B SER B 1 141 ? 21.900 28.638 -20.907 0.50 33.44 154 SER B C 1
ATOM 1991 O O A SER B 1 141 ? 21.267 29.660 -21.280 0.50 31.42 154 SER B O 1
ATOM 1992 O O B SER B 1 141 ? 21.439 29.683 -21.360 0.50 31.43 154 SER B O 1
ATOM 1997 N N . ILE B 1 142 ? 22.332 28.505 -19.662 1.00 32.93 155 ILE B N 1
ATOM 1998 C CA . ILE B 1 142 ? 22.383 29.616 -18.729 1.00 33.28 155 ILE B CA 1
ATOM 1999 C C . ILE B 1 142 ? 23.828 29.777 -18.287 1.00 32.96 155 ILE B C 1
ATOM 2000 O O . ILE B 1 142 ? 24.511 28.782 -17.963 1.00 32.46 155 ILE B O 1
ATOM 2005 N N . THR B 1 143 ? 24.287 31.023 -18.304 1.00 31.80 156 THR B N 1
ATOM 2006 C CA . THR B 1 143 ? 25.610 31.345 -17.840 1.00 32.35 156 THR B CA 1
ATOM 2007 C C . THR B 1 143 ? 25.497 31.681 -16.365 1.00 32.85 156 THR B C 1
ATOM 2008 O O . THR B 1 143 ? 24.838 32.658 -15.983 1.00 32.76 156 THR B O 1
ATOM 2012 N N . LEU B 1 144 ? 26.129 30.866 -15.526 1.00 34.73 157 LEU B N 1
ATOM 2013 C CA . LEU B 1 144 ? 26.217 31.205 -14.094 1.00 35.98 157 LEU B CA 1
ATOM 2014 C C . LEU B 1 144 ? 27.041 32.461 -13.824 1.00 36.42 157 LEU B C 1
ATOM 2015 O O . LEU B 1 144 ? 28.106 32.652 -14.425 1.00 36.20 157 LEU B O 1
ATOM 2020 N N . PRO B 1 145 ? 26.547 33.331 -12.917 1.00 37.34 158 PRO B N 1
ATOM 2021 C CA . PRO B 1 145 ? 27.267 34.543 -12.561 1.00 37.84 158 PRO B CA 1
ATOM 2022 C C . PRO B 1 145 ? 28.435 34.244 -11.617 1.00 38.62 158 PRO B C 1
ATOM 2023 O O . PRO B 1 145 ? 28.378 33.299 -10.831 1.00 38.72 158 PRO B O 1
ATOM 2027 N N . GLU B 1 146 ? 29.484 35.046 -11.727 1.00 38.86 159 GLU B N 1
ATOM 2028 C CA . GLU B 1 146 ? 30.727 34.858 -10.984 1.00 40.07 159 GLU B CA 1
ATOM 2029 C C . GLU B 1 146 ? 30.496 34.563 -9.498 1.00 39.85 159 GLU B C 1
ATOM 2030 O O . GLU B 1 146 ? 30.241 35.473 -8.711 1.00 41.08 159 GLU B O 1
#

GO terms:
  GO:0043410 positive regulation of MAPK cascade (P, IDA)
  GO:0051726 regulation of cell cycle (P, IDA)
  GO:0006469 negative regulation of protein kinase activity (P, IDA)
  GO:0005634 nucleus (C, TAS)
  GO:0045063 T-helper 1 cell differentiation (P, TAS)
  GO:0005515 protein binding (F, IPI)
  GO:0042802 identical protein binding (F, IPI)
  GO:0120162 positive regulation of cold-induced thermogenesis (P, IMP)

InterPro domains:
  IPR004038 Ribosomal protein eL8/eL30/eS12/Gadd45 [PF01248] (25-107)
  IPR024824 Growth arrest and DNA damage-inducible protein GADD45 [PTHR10411] (1-159)
  IPR029064 Ribosomal protein eL30-like superfamily [G3DSA:3.30.1330.30] (1-159)
  IPR029064 Ribosomal protein eL30-like superfamily [SSF55315] (24-127)

Sequence (259 aa):
TARMQGAGKALHELLLSAQRQGCCLTAGVYESAKVLNVDPDNVTFCVLAADEEDEGDIALQIHFTLIQAFCCENDIDIVRVGDVQRLAAIVDLHCILISNPNWKDPALEKLSLFCEESSRSFNDWVPSITLPERMMQGAGKALHELLLSAQRQGCLTAGVYESAKVLNVDPDNVTTFCVLAADEEDEGDIALQIHHFTLIQAFCCENDIDIVRVGDVQRLAAIVGDLHCILISNPKDPALEKLSLFCEESRSFNDWVPSSITLPE

Secondary structure (DSSP, 8-state):
----S-HHHHHHHHHHHHHHHT-EEESHHHHHHHHHH-GGGEEEEEEE--TGGGG-HHHHHHHHHHHHHHHHTT-EEEEE--HHHHHHH---SEEEEE------HHHHHHHHHHHHHHHTT-SS-EE----/--S-HHHHHHHHHHHHHHHT-EEESHHHHHHHHHH-GGGEEEEEEE--TGGGG-HHHHHHHHHHHHHHHHTT-EEEEES-HHHHHHHH----EEEEE----HHHHHHHHHHHHHHHTT-SS-EE----